Protein AF-0000000068850867 (afdb_homodimer)

Radius of gyration: 17.46 Å; Cα contacts (8 Å, |Δi|>4): 593; chains: 2; bounding box: 38×51×40 Å

Solvent-accessible surface area (backbone atoms only — not comparable to full-atom values): 13197 Å² total; per-residue (Å²): 98,36,44,60,45,53,59,72,51,55,55,42,50,59,63,52,96,64,7,25,36,37,30,27,36,29,26,33,58,28,32,76,34,71,89,80,63,27,53,38,78,43,58,90,93,45,62,61,35,75,44,55,34,26,30,36,38,61,58,84,88,57,69,76,74,90,62,42,42,28,82,30,45,28,19,32,35,80,81,72,63,64,51,69,43,97,86,67,47,47,74,19,58,52,37,70,42,42,38,45,25,42,81,93,52,34,43,69,55,43,58,72,62,60,43,33,33,22,28,29,86,68,128,99,37,43,60,46,52,60,73,54,55,54,43,51,60,62,51,96,64,6,25,37,37,30,27,37,29,26,32,58,28,33,76,34,72,90,80,62,27,53,37,79,42,58,90,94,45,61,62,36,73,45,54,35,28,31,38,38,62,59,84,87,58,69,77,74,90,62,42,41,28,81,32,45,27,18,30,36,79,80,72,61,65,50,69,42,97,87,66,45,47,74,20,58,50,36,71,44,43,38,45,25,42,81,92,52,34,44,68,54,43,58,73,61,60,41,33,31,22,29,30,85,69,125

Structure (mmCIF, N/CA/C/O backbone):
data_AF-0000000068850867-model_v1
#
loop_
_entity.id
_entity.type
_entity.pdbx_description
1 polymer 'Dynein heavy chain C-terminal domain-containing protein'
#
loop_
_atom_site.group_PDB
_atom_site.id
_atom_site.type_symbol
_atom_site.label_atom_id
_atom_site.label_alt_id
_atom_site.label_comp_i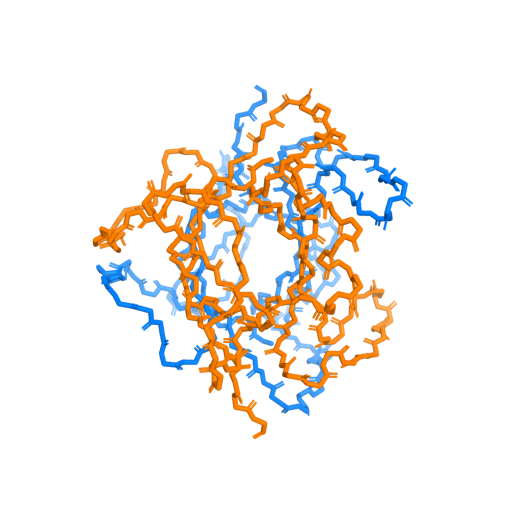d
_atom_site.label_asym_id
_atom_site.label_entity_id
_atom_site.label_seq_id
_atom_site.pdbx_PDB_ins_code
_atom_site.Cartn_x
_atom_site.Cartn_y
_atom_site.Cartn_z
_atom_site.occupancy
_atom_site.B_iso_or_equiv
_atom_site.auth_seq_id
_atom_site.auth_comp_id
_atom_site.auth_asym_id
_atom_site.auth_atom_id
_atom_site.pdbx_PDB_model_num
ATOM 1 N N . MET A 1 1 ? -11.234 4.941 2.24 1 23.64 1 MET A N 1
ATOM 2 C CA . MET A 1 1 ? -10.914 5.492 3.551 1 23.64 1 MET A CA 1
ATOM 3 C C . MET A 1 1 ? -9.883 4.621 4.27 1 23.64 1 MET A C 1
ATOM 5 O O . MET A 1 1 ? -10.008 3.396 4.289 1 23.64 1 MET A O 1
ATOM 9 N N . HIS A 1 2 ? -8.594 4.895 4.055 1 34.53 2 HIS A N 1
ATOM 10 C CA . HIS A 1 2 ? -7.566 4.16 4.785 1 34.53 2 HIS A CA 1
ATOM 11 C C . HIS A 1 2 ? -7.562 4.543 6.262 1 34.53 2 HIS A C 1
ATOM 13 O O . HIS A 1 2 ? -7.73 5.715 6.609 1 34.53 2 HIS A O 1
ATOM 19 N N . THR A 1 3 ? -8.258 3.77 7.148 1 32.47 3 THR A N 1
ATOM 20 C CA . THR A 1 3 ? -8.219 4.07 8.578 1 32.47 3 THR A CA 1
ATOM 21 C C . THR A 1 3 ? -6.809 3.881 9.133 1 32.47 3 THR A C 1
ATOM 23 O O . THR A 1 3 ? -6.109 2.941 8.75 1 32.47 3 THR A O 1
ATOM 26 N N . PHE A 1 4 ? -6.215 5.035 9.352 1 29.28 4 PHE A N 1
ATOM 27 C CA . PHE A 1 4 ? -4.969 5.031 10.109 1 29.28 4 PHE A CA 1
ATOM 28 C C . PHE A 1 4 ? -5.207 4.559 11.539 1 29.28 4 PHE A C 1
ATOM 30 O O . PHE A 1 4 ? -6.098 5.062 12.227 1 29.28 4 PHE A O 1
ATOM 37 N N . GLU A 1 5 ? -5.301 3.408 11.766 1 32.97 5 GLU A N 1
ATOM 38 C CA . GLU A 1 5 ? -5.387 3.055 13.18 1 32.97 5 GLU A CA 1
ATOM 39 C C . GLU A 1 5 ? -4.09 3.391 13.914 1 32.97 5 GLU A C 1
ATOM 41 O O . GLU A 1 5 ? -3.008 2.994 13.484 1 32.97 5 GLU A O 1
ATOM 46 N N . GLY A 1 6 ? -4.121 4.617 14.336 1 29.17 6 GLY A N 1
ATOM 47 C CA . GLY A 1 6 ? -3.104 5.281 15.133 1 29.17 6 GLY A CA 1
ATOM 48 C C . GLY A 1 6 ? -2.52 4.395 16.219 1 29.17 6 GLY A C 1
ATOM 49 O O . GLY A 1 6 ? -1.68 4.836 17 1 29.17 6 GLY A O 1
ATOM 50 N N . ASP A 1 7 ? -3.32 3.641 16.797 1 33.41 7 ASP A N 1
ATOM 51 C CA . ASP A 1 7 ? -2.754 3.148 18.047 1 33.41 7 ASP A CA 1
ATOM 52 C C . ASP A 1 7 ? -1.417 2.449 17.812 1 33.41 7 ASP A C 1
ATOM 54 O O . ASP A 1 7 ? -1.178 1.909 16.719 1 33.41 7 ASP A O 1
ATOM 58 N N . ALA A 1 8 ? -0.552 2.645 18.797 1 29.98 8 ALA A N 1
ATOM 59 C CA . ALA A 1 8 ? 0.673 1.895 19.062 1 29.98 8 ALA A CA 1
ATOM 60 C C . ALA A 1 8 ? 0.604 0.5 18.453 1 29.98 8 ALA A C 1
ATOM 62 O O . ALA A 1 8 ? -0.474 -0.089 18.344 1 29.98 8 ALA A O 1
ATOM 63 N N . CYS A 1 9 ? 1.454 0.22 17.656 1 39.41 9 CYS A N 1
ATOM 64 C CA . CYS A 1 9 ? 1.7 -1 16.891 1 39.41 9 CYS A CA 1
ATOM 65 C C . CYS A 1 9 ? 1.21 -2.225 17.656 1 39.41 9 CYS A C 1
ATOM 67 O O . CYS A 1 9 ? 1.826 -2.637 18.641 1 39.41 9 CYS A O 1
ATOM 69 N N . PRO A 1 10 ? -0.072 -2.273 17.969 1 39.44 10 PRO A N 1
ATOM 70 C CA . PRO A 1 10 ? -0.183 -3.609 18.562 1 39.44 10 PRO A CA 1
ATOM 71 C C . PRO A 1 10 ? 0.63 -4.66 17.797 1 39.44 10 PRO A C 1
ATOM 73 O O . PRO A 1 10 ? 0.923 -4.48 16.609 1 39.44 10 PRO A O 1
ATOM 76 N N . SER A 1 11 ? 1.399 -5.328 18.5 1 47.38 11 SER A N 1
ATOM 77 C CA . SER A 1 11 ? 2 -6.551 17.969 1 47.38 11 SER A CA 1
ATOM 78 C C . SER A 1 11 ? 1.154 -7.141 16.844 1 47.38 11 SER A C 1
ATOM 80 O O . SER A 1 11 ? 0.033 -7.594 17.078 1 47.38 11 SER A O 1
ATOM 82 N N . VAL A 1 12 ? 1.069 -6.332 15.727 1 55.25 12 VAL A N 1
ATOM 83 C CA . VAL A 1 12 ? 0.285 -6.926 14.648 1 55.25 12 VAL A CA 1
ATOM 84 C C . VAL A 1 12 ? 0.777 -8.344 14.367 1 55.25 12 VAL A C 1
ATOM 86 O O . VAL A 1 12 ? 1.75 -8.539 13.633 1 55.25 12 VAL A O 1
ATOM 89 N N . SER A 1 13 ? 0.574 -9.094 15.266 1 62.88 13 SER A N 1
ATOM 90 C CA . SER A 1 13 ? 0.968 -10.492 15.102 1 62.88 13 SER A CA 1
ATOM 91 C C . SER A 1 13 ? -0.048 -11.266 14.266 1 62.88 13 SER A C 1
ATOM 93 O O . SER A 1 13 ? 0.229 -12.375 13.812 1 62.88 13 SER A O 1
ATOM 95 N N . THR A 1 14 ? -1.205 -10.445 14.008 1 73.88 14 THR A N 1
ATOM 96 C CA . THR A 1 14 ? -2.223 -11.109 13.203 1 73.88 14 THR A CA 1
ATOM 97 C C . THR A 1 14 ? -2.771 -10.164 12.133 1 73.88 14 THR A C 1
ATOM 99 O O . THR A 1 14 ? -2.828 -8.945 12.344 1 73.88 14 THR A O 1
ATOM 102 N N . PRO A 1 15 ? -3.014 -10.688 10.945 1 78.06 15 PRO A N 1
ATOM 103 C CA . PRO A 1 15 ? -3.654 -9.836 9.93 1 78.06 15 PRO A CA 1
ATOM 104 C C . PRO A 1 15 ? -5.012 -9.305 10.383 1 78.06 15 PRO A C 1
ATOM 106 O O . PRO A 1 15 ? -5.629 -9.867 11.297 1 78.06 15 PRO A O 1
ATOM 109 N N . PRO A 1 16 ? -5.375 -8.133 9.875 1 81.25 16 PRO A N 1
ATOM 110 C CA . PRO A 1 16 ? -6.711 -7.633 10.195 1 81.25 16 PRO A CA 1
ATOM 111 C C . PRO A 1 16 ? -7.824 -8.523 9.641 1 81.25 16 PRO A C 1
ATOM 113 O O . PRO A 1 16 ? -7.594 -9.297 8.711 1 81.25 16 PRO A O 1
ATOM 116 N N . GLU A 1 17 ? -8.977 -8.406 10.297 1 79.25 17 GLU A N 1
ATOM 117 C CA . GLU A 1 17 ? -10.141 -9.133 9.789 1 79.25 17 GLU A CA 1
ATOM 118 C C . GLU A 1 17 ? -10.516 -8.656 8.391 1 79.25 17 GLU A C 1
ATOM 120 O O . GLU A 1 17 ? -10.906 -9.461 7.543 1 79.25 17 GLU A O 1
ATOM 125 N N . ASP A 1 18 ? -10.438 -7.375 8.188 1 83.62 18 ASP A N 1
ATOM 126 C CA . ASP A 1 18 ? -10.727 -6.746 6.902 1 83.62 18 ASP A CA 1
ATOM 127 C C . ASP A 1 18 ? -9.68 -5.695 6.555 1 83.62 18 ASP A C 1
ATOM 129 O O . ASP A 1 18 ? -9.203 -4.969 7.43 1 83.62 18 ASP A O 1
ATOM 133 N N . GLY A 1 19 ? -9.344 -5.766 5.27 1 89.94 19 GLY A N 1
ATOM 134 C CA . GLY A 1 19 ? -8.352 -4.797 4.836 1 89.94 19 GLY A CA 1
ATOM 135 C C . GLY A 1 19 ? -6.922 -5.238 5.102 1 89.94 19 GLY A C 1
ATOM 136 O O . GLY A 1 19 ? -6.641 -6.438 5.168 1 89.94 19 GLY A O 1
ATOM 137 N N . ALA A 1 20 ? -6.035 -4.242 5.172 1 91.5 20 ALA A N 1
ATOM 138 C CA . ALA A 1 20 ? -4.609 -4.5 5.379 1 91.5 20 ALA A CA 1
ATOM 139 C C . ALA A 1 20 ? -3.984 -3.436 6.273 1 91.5 20 ALA A C 1
ATOM 141 O O . ALA A 1 20 ? -4.484 -2.312 6.352 1 91.5 20 ALA A O 1
ATOM 142 N N . TYR A 1 21 ? -2.936 -3.818 6.949 1 89.06 21 TYR A N 1
ATOM 143 C CA . TYR A 1 21 ? -2.115 -2.883 7.711 1 89.06 21 TYR A CA 1
ATOM 144 C C . TYR A 1 21 ? -0.871 -2.486 6.926 1 89.06 21 TYR A C 1
ATOM 146 O O . TYR A 1 21 ? -0.251 -3.324 6.266 1 89.06 21 TYR A O 1
ATOM 154 N N . ILE A 1 22 ? -0.516 -1.241 7.055 1 91.44 22 ILE A N 1
ATOM 155 C CA . ILE A 1 22 ? 0.774 -0.762 6.566 1 91.44 22 ILE A CA 1
ATOM 156 C C . ILE A 1 22 ? 1.551 -0.12 7.715 1 91.44 22 ILE A C 1
ATOM 158 O O . ILE A 1 22 ? 1.015 0.717 8.445 1 91.44 22 ILE A O 1
ATOM 162 N N . TYR A 1 23 ? 2.762 -0.553 7.883 1 90.44 23 TYR A N 1
ATOM 163 C CA . TYR A 1 23 ? 3.598 -0.033 8.961 1 90.44 23 TYR A CA 1
ATOM 164 C C . TYR A 1 23 ? 4.969 0.376 8.43 1 90.44 23 TYR A C 1
ATOM 166 O O . TYR A 1 23 ? 5.664 -0.425 7.801 1 90.44 23 TYR A O 1
ATOM 174 N N . GLY A 1 24 ? 5.293 1.616 8.742 1 92 24 GLY A N 1
ATOM 175 C CA . GLY A 1 24 ? 6.637 2.02 8.367 1 92 24 GLY A CA 1
ATOM 176 C C . GLY A 1 24 ? 6.672 3.271 7.512 1 92 24 GLY A C 1
ATOM 177 O O . GLY A 1 24 ? 7.746 3.748 7.137 1 92 24 GLY A O 1
ATOM 178 N N . LEU A 1 25 ? 5.582 3.857 7.297 1 92.81 25 LEU A N 1
ATOM 179 C CA . LEU A 1 25 ? 5.527 5.027 6.43 1 92.81 25 LEU A CA 1
ATOM 180 C C . LEU A 1 25 ? 5.98 6.281 7.172 1 92.81 25 LEU A C 1
ATOM 182 O O . LEU A 1 25 ? 5.754 6.406 8.375 1 92.81 25 LEU A O 1
ATOM 186 N N . PHE A 1 26 ? 6.59 7.156 6.414 1 94.62 26 PHE A N 1
ATOM 187 C CA . PHE A 1 26 ? 6.875 8.516 6.863 1 94.62 26 PHE A CA 1
ATOM 188 C C . PHE A 1 26 ? 5.988 9.523 6.141 1 94.62 26 PHE A C 1
ATOM 190 O O . PHE A 1 26 ? 5.465 9.234 5.062 1 94.62 26 PHE A O 1
ATOM 197 N N . ILE A 1 27 ? 5.855 10.633 6.82 1 95.31 27 ILE A N 1
ATOM 198 C CA . ILE A 1 27 ? 5.164 11.727 6.148 1 95.31 27 ILE A CA 1
ATOM 199 C C . ILE A 1 27 ? 6.016 12.992 6.211 1 95.31 27 ILE A C 1
ATOM 201 O O . ILE A 1 27 ? 6.594 13.312 7.25 1 95.31 27 ILE A O 1
ATOM 205 N N . GLU A 1 28 ? 6.16 13.578 5.094 1 97.38 28 GLU A N 1
ATOM 206 C CA . GLU A 1 28 ? 6.898 14.836 4.953 1 97.38 28 GLU A CA 1
ATOM 207 C C . GLU A 1 28 ? 5.953 16.031 4.891 1 97.38 28 GLU A C 1
ATOM 209 O O . GLU A 1 28 ? 4.961 16 4.16 1 97.38 28 GLU A O 1
ATOM 214 N N . GLY A 1 29 ? 6.258 17.078 5.609 1 97.38 29 GLY A N 1
ATOM 215 C CA . GLY A 1 29 ? 5.527 18.328 5.516 1 97.38 29 GLY A CA 1
ATOM 216 C C . GLY A 1 29 ? 4.332 18.406 6.441 1 97.38 29 GLY A C 1
ATOM 217 O O . GLY A 1 29 ? 3.631 19.406 6.488 1 97.38 29 GLY A O 1
ATOM 218 N N . ALA A 1 30 ? 4.059 17.328 7.164 1 97.81 30 ALA A N 1
ATOM 219 C CA . ALA A 1 30 ? 2.941 17.234 8.102 1 97.81 30 ALA A CA 1
ATOM 220 C C . ALA A 1 30 ? 3.215 16.203 9.188 1 97.81 30 ALA A C 1
ATOM 222 O O . ALA A 1 30 ? 4.301 15.617 9.242 1 97.81 30 ALA A O 1
ATOM 223 N N . ARG A 1 31 ? 2.291 16.047 10.031 1 96.56 31 ARG A N 1
ATOM 224 C CA . ARG A 1 31 ? 2.344 15.008 11.047 1 96.56 31 ARG A CA 1
ATOM 225 C C . ARG A 1 31 ? 0.948 14.477 11.367 1 96.56 31 ARG A C 1
ATOM 227 O O . ARG A 1 31 ? -0.042 15.195 11.195 1 96.56 31 ARG A O 1
ATOM 234 N N . TRP A 1 32 ? 0.916 13.258 11.773 1 93.25 32 TRP A N 1
ATOM 235 C CA . TRP A 1 32 ? -0.318 12.695 12.312 1 93.25 32 TRP A CA 1
ATOM 236 C C . TRP A 1 32 ? -0.474 13.055 13.789 1 93.25 32 TRP A C 1
ATOM 238 O O . TRP A 1 32 ? 0.463 12.891 14.578 1 93.25 32 TRP A O 1
ATOM 248 N N . ASP A 1 33 ? -1.562 13.555 14.07 1 92.62 33 ASP A N 1
ATOM 249 C CA . ASP A 1 33 ? -1.882 13.82 15.469 1 92.62 33 ASP A CA 1
ATOM 250 C C . ASP A 1 33 ? -2.824 12.758 16.031 1 92.62 33 ASP A C 1
ATOM 252 O O . ASP A 1 33 ? -4.016 12.758 15.711 1 92.62 33 ASP A O 1
ATOM 256 N N . ALA A 1 34 ? -2.314 11.898 16.844 1 87.94 34 ALA A N 1
ATOM 257 C CA . ALA A 1 34 ? -3.055 10.742 17.344 1 87.94 34 ALA A CA 1
ATOM 258 C C . ALA A 1 34 ? -4.137 11.164 18.328 1 87.94 34 ALA A C 1
ATOM 260 O O . ALA A 1 34 ? -5.125 10.453 18.516 1 87.94 34 ALA A O 1
ATOM 261 N N . ASP A 1 35 ? -3.924 12.258 19.016 1 89.12 35 ASP A N 1
ATOM 262 C CA . ASP A 1 35 ? -4.895 12.727 19.984 1 89.12 35 ASP A CA 1
ATOM 263 C C . ASP A 1 35 ? -6.199 13.148 19.312 1 89.12 35 ASP A C 1
ATOM 265 O O . ASP A 1 35 ? -7.285 12.828 19.797 1 89.12 35 ASP A O 1
ATOM 269 N N . VAL A 1 36 ? -6.094 13.867 18.188 1 90.38 36 VAL A N 1
ATOM 270 C CA . VAL A 1 36 ? -7.293 14.367 17.516 1 90.38 36 VAL A CA 1
ATOM 271 C C . VAL A 1 36 ? -7.594 13.508 16.297 1 90.38 36 VAL A C 1
ATOM 273 O O . VAL A 1 36 ? -8.656 13.648 15.672 1 90.38 36 VAL A O 1
ATOM 276 N N . GLN A 1 37 ? -6.656 12.617 15.859 1 89.94 37 GLN A N 1
ATOM 277 C CA . GLN A 1 37 ? -6.789 11.688 14.742 1 89.94 37 GLN A CA 1
ATOM 278 C C . GLN A 1 37 ? -6.965 12.438 13.422 1 89.94 37 GLN A C 1
ATOM 280 O O . GLN A 1 37 ? -7.855 12.109 12.633 1 89.94 37 GLN A O 1
ATOM 285 N N . LEU A 1 38 ? -6.09 13.508 13.281 1 93.06 38 LEU A N 1
ATOM 286 C CA . LEU A 1 38 ? -6.094 14.328 12.07 1 93.06 38 LEU A CA 1
ATOM 287 C C . LEU A 1 38 ? -4.668 14.664 11.641 1 93.06 38 LEU A C 1
ATOM 289 O O . LEU A 1 38 ? -3.754 14.688 12.469 1 93.06 38 LEU A O 1
ATOM 293 N N . LEU A 1 39 ? -4.582 14.836 10.352 1 95.38 39 LEU A N 1
ATOM 294 C CA . LEU A 1 39 ? -3.365 15.438 9.812 1 95.38 39 LEU A CA 1
ATOM 295 C C . LEU A 1 39 ? -3.182 16.859 10.328 1 95.38 39 LEU A C 1
ATOM 297 O O . LEU A 1 39 ? -4.133 17.641 10.352 1 95.38 39 LEU A O 1
ATOM 301 N N . GLN A 1 40 ? -1.994 17.125 10.812 1 97.44 40 GLN A N 1
ATOM 302 C CA . GLN A 1 40 ? -1.691 18.438 11.383 1 97.44 40 GLN A CA 1
ATOM 303 C C . GLN A 1 40 ? -0.38 18.984 10.836 1 97.44 40 GLN A C 1
ATOM 305 O O . GLN A 1 40 ? 0.414 18.25 10.25 1 97.44 40 GLN A O 1
ATOM 310 N N . GLU A 1 41 ? -0.213 20.281 11.078 1 98.12 41 GLU A N 1
ATOM 311 C CA . GLU A 1 41 ? 1.035 20.922 10.672 1 98.12 41 GLU A CA 1
ATOM 312 C C . GLU A 1 41 ? 2.234 20.281 11.367 1 98.12 41 GLU A C 1
ATOM 314 O O . GLU A 1 41 ? 2.15 19.891 12.531 1 98.12 41 GLU A O 1
ATOM 319 N N . SER A 1 42 ? 3.312 20.234 10.562 1 97.44 42 SER A N 1
ATOM 320 C CA . SER A 1 42 ? 4.562 19.734 11.141 1 97.44 42 SER A CA 1
ATOM 321 C C . SER A 1 42 ? 5.055 20.656 12.25 1 97.44 42 SER A C 1
ATOM 323 O O . SER A 1 42 ? 4.777 21.859 12.242 1 97.44 42 SER A O 1
ATOM 325 N N . GLU A 1 43 ? 5.816 20.031 13.219 1 96.25 43 GLU A N 1
ATOM 326 C CA . GLU A 1 43 ? 6.5 20.828 14.234 1 96.25 43 GLU A CA 1
ATOM 327 C C . GLU A 1 43 ? 7.691 21.578 13.641 1 96.25 43 GLU A C 1
ATOM 329 O O . GLU A 1 43 ? 8.258 21.141 12.633 1 96.25 43 GLU A O 1
ATOM 334 N N . ALA A 1 44 ? 8.031 22.656 14.258 1 95.81 44 ALA A N 1
ATOM 335 C CA . ALA A 1 44 ? 9.172 23.453 13.789 1 95.81 44 ALA A CA 1
ATOM 336 C C . ALA A 1 44 ? 10.422 22.578 13.664 1 95.81 44 ALA A C 1
ATOM 338 O O . ALA A 1 44 ? 10.75 21.812 14.578 1 95.81 44 ALA A O 1
ATOM 339 N N . LYS A 1 45 ? 11.102 22.562 12.516 1 95.81 45 LYS A N 1
ATOM 340 C CA . LYS A 1 45 ? 12.391 21.938 12.234 1 95.81 45 LYS A CA 1
ATOM 341 C C . LYS A 1 45 ? 12.242 20.422 12.078 1 95.81 45 LYS A C 1
ATOM 343 O O . LYS A 1 45 ? 13.234 19.688 12.133 1 95.81 45 LYS A O 1
ATOM 348 N N . VAL A 1 46 ? 11.062 19.953 12.086 1 96.12 46 VAL A N 1
ATOM 349 C CA . VAL A 1 46 ? 10.836 18.531 11.844 1 96.12 46 VAL A CA 1
ATOM 350 C C . VAL A 1 46 ? 10.406 18.312 10.391 1 96.12 46 VAL A C 1
ATOM 352 O O . VAL A 1 46 ? 9.312 18.734 10 1 96.12 46 VAL A O 1
ATOM 355 N N . LEU A 1 47 ? 11.211 17.688 9.625 1 94.44 47 LEU A N 1
ATOM 356 C CA . LEU A 1 47 ? 10.961 17.531 8.195 1 94.44 47 LEU A CA 1
ATOM 357 C C . LEU A 1 47 ? 10.008 16.359 7.93 1 94.44 47 LEU A C 1
ATOM 359 O O . LEU A 1 47 ? 9.141 16.453 7.062 1 94.44 47 LEU A O 1
ATOM 363 N N . PHE A 1 48 ? 10.273 15.352 8.75 1 95.25 48 PHE A N 1
ATOM 364 C CA . PHE A 1 48 ? 9.469 14.156 8.555 1 95.25 48 PHE A CA 1
ATOM 365 C C . PHE A 1 48 ? 9.055 13.562 9.898 1 95.25 48 PHE A C 1
ATOM 367 O O . PHE A 1 48 ? 9.742 13.758 10.906 1 95.25 48 PHE A O 1
ATOM 374 N N . THR A 1 49 ? 7.941 12.93 9.914 1 94.69 49 THR A N 1
ATOM 375 C CA . THR A 1 49 ? 7.512 12.125 11.055 1 94.69 49 THR A CA 1
ATOM 376 C C . THR A 1 49 ? 7.051 10.742 10.594 1 94.69 49 THR A C 1
ATOM 378 O O . THR A 1 49 ? 6.695 10.555 9.43 1 94.69 49 THR A O 1
ATOM 381 N N . GLN A 1 50 ? 7.125 9.797 11.516 1 91.56 50 GLN A N 1
ATOM 382 C CA . GLN A 1 50 ? 6.613 8.461 11.227 1 91.56 50 GLN A CA 1
ATOM 383 C C . GLN A 1 50 ? 5.094 8.414 11.359 1 91.56 50 GLN A C 1
ATOM 385 O O . GLN A 1 50 ? 4.535 8.961 12.312 1 91.56 50 GLN A O 1
ATOM 390 N N . LEU A 1 51 ? 4.453 7.836 10.359 1 90.62 51 LEU A N 1
ATOM 391 C CA . LEU A 1 51 ? 3.029 7.555 10.492 1 90.62 51 LEU A CA 1
ATOM 392 C C . LEU A 1 51 ? 2.793 6.324 11.359 1 90.62 51 LEU A C 1
ATOM 394 O O . LEU A 1 51 ? 3.617 5.406 11.383 1 90.62 51 LEU A O 1
ATOM 398 N N . PRO A 1 52 ? 1.702 6.383 12.125 1 87.25 52 PRO A N 1
ATOM 399 C CA . PRO A 1 52 ? 1.339 5.133 12.797 1 87.25 52 PRO A CA 1
ATOM 400 C C . PRO A 1 52 ? 0.937 4.035 11.812 1 87.25 52 PRO A C 1
ATOM 402 O O . PRO A 1 52 ? 0.968 4.246 10.594 1 87.25 52 PRO A O 1
ATOM 405 N N . VAL A 1 53 ? 0.66 2.881 12.359 1 87.62 53 VAL A N 1
ATOM 406 C CA . VAL A 1 53 ? 0.125 1.817 11.516 1 87.62 53 VAL A CA 1
ATOM 407 C C . VAL A 1 53 ? -1.148 2.297 10.828 1 87.62 53 VAL A C 1
ATOM 409 O O . VAL A 1 53 ? -2.041 2.854 11.469 1 87.62 53 VAL A O 1
ATOM 412 N N . VAL A 1 54 ? -1.158 2.125 9.57 1 88 54 VAL A N 1
ATOM 413 C CA . VAL A 1 54 ? -2.324 2.5 8.781 1 88 54 VAL A CA 1
ATOM 414 C C . VAL A 1 54 ? -3.17 1.264 8.484 1 88 54 VAL A C 1
ATOM 416 O O . VAL A 1 54 ? -2.646 0.234 8.055 1 88 54 VAL A O 1
ATOM 419 N N . HIS A 1 55 ? -4.43 1.411 8.82 1 87.62 55 HIS A N 1
ATOM 420 C CA . HIS A 1 55 ? -5.383 0.372 8.453 1 87.62 55 HIS A CA 1
ATOM 421 C C . HIS A 1 55 ? -6.125 0.733 7.168 1 87.62 55 HIS A C 1
ATOM 423 O O . HIS A 1 55 ? -6.918 1.677 7.152 1 87.62 55 HIS A O 1
ATOM 429 N N . MET A 1 56 ? -5.801 -0.011 6.121 1 87.56 56 MET A N 1
ATOM 430 C CA . MET A 1 56 ? -6.512 0.192 4.859 1 87.56 56 MET A CA 1
ATOM 431 C C . MET A 1 56 ? -7.781 -0.649 4.812 1 87.56 56 MET A C 1
ATOM 433 O O . MET A 1 56 ? -7.719 -1.871 4.664 1 87.56 56 MET A O 1
ATOM 437 N N . LEU A 1 57 ? -8.883 0.041 4.957 1 83.69 57 LEU A N 1
ATOM 438 C CA . LEU A 1 57 ? -10.172 -0.639 4.934 1 83.69 57 LEU A CA 1
ATOM 439 C C . LEU A 1 57 ? -10.898 -0.389 3.615 1 83.69 57 LEU A C 1
ATOM 441 O O . LEU A 1 57 ? -11.172 0.76 3.262 1 83.69 57 LEU A O 1
ATOM 445 N N . PRO A 1 58 ? -11.055 -1.567 2.971 1 80.88 58 PRO A N 1
ATOM 446 C CA . PRO A 1 58 ? -11.805 -1.381 1.729 1 80.88 58 PRO A CA 1
ATOM 447 C C . PRO A 1 58 ? -13.289 -1.089 1.975 1 80.88 58 PRO A C 1
ATOM 449 O O . PRO A 1 58 ? -13.883 -1.64 2.904 1 80.88 58 PRO A O 1
ATOM 452 N N . GLU A 1 59 ? -13.789 0.1 1.813 1 69.81 59 GLU A N 1
ATOM 453 C CA . GLU A 1 59 ? -15.219 0.344 1.929 1 69.81 59 GLU A CA 1
ATOM 454 C C . GLU A 1 59 ? -15.922 0.147 0.589 1 69.81 59 GLU A C 1
ATOM 456 O O . GLU A 1 59 ? -15.523 0.725 -0.421 1 69.81 59 GLU A O 1
ATOM 461 N N . GLN A 1 60 ? -16.766 -0.885 0.619 1 56.41 60 GLN A N 1
ATOM 462 C CA . GLN A 1 60 ? -17.578 -1.136 -0.56 1 56.41 60 GLN A CA 1
ATOM 463 C C . GLN A 1 60 ? -18.516 0.044 -0.844 1 56.41 60 GLN A C 1
ATOM 465 O O . GLN A 1 60 ? -19.094 0.614 0.077 1 56.41 60 GLN A O 1
ATOM 470 N N . HIS A 1 61 ? -18.484 0.666 -2.047 1 57.62 61 HIS A N 1
ATOM 471 C CA . HIS A 1 61 ? -19.438 1.656 -2.547 1 57.62 61 HIS A CA 1
ATOM 472 C C . HIS A 1 61 ? -19.234 3.004 -1.86 1 57.62 61 HIS A C 1
ATOM 474 O O . HIS A 1 61 ? -20.188 3.768 -1.697 1 57.62 61 HIS A O 1
ATOM 480 N N . ARG A 1 62 ? -18.141 3.043 -1.177 1 58.84 62 ARG A N 1
ATOM 481 C CA . ARG A 1 62 ? -17.953 4.355 -0.563 1 58.84 62 ARG A CA 1
ATOM 482 C C . ARG A 1 62 ? -17.547 5.395 -1.599 1 58.84 62 ARG A C 1
ATOM 484 O O . ARG A 1 62 ? -16.641 5.141 -2.412 1 58.84 62 ARG A O 1
ATOM 491 N N . LYS A 1 63 ? -18.453 6.344 -1.657 1 63.91 63 LYS A N 1
ATOM 492 C CA . LYS A 1 63 ? -18.031 7.516 -2.422 1 63.91 63 LYS A CA 1
ATOM 493 C C . LYS A 1 63 ? -16.828 8.188 -1.781 1 63.91 63 LYS A C 1
ATOM 495 O O . LYS A 1 63 ? -16.766 8.336 -0.559 1 63.91 63 LYS A O 1
ATOM 500 N N . PRO A 1 64 ? -15.844 8.305 -2.629 1 66.81 64 PRO A N 1
ATOM 501 C CA . PRO A 1 64 ? -14.719 9.055 -2.049 1 66.81 64 PRO A CA 1
ATOM 502 C C . PRO A 1 64 ? -15.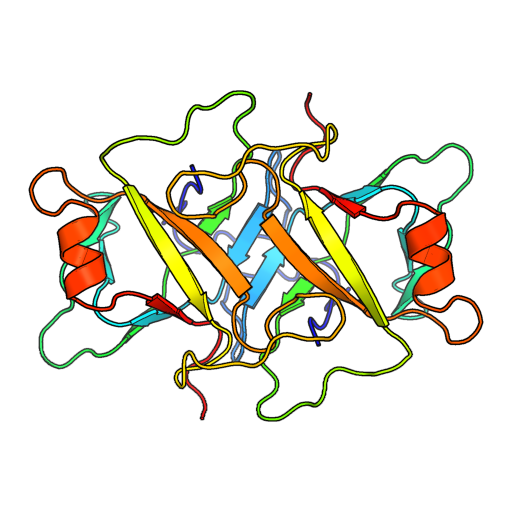172 10.32 -1.318 1 66.81 64 PRO A C 1
ATOM 504 O O . PRO A 1 64 ? -16.062 11.023 -1.793 1 66.81 64 PRO A O 1
ATOM 507 N N . PRO A 1 65 ? -14.727 10.383 -0.07 1 72.19 65 PRO A N 1
ATOM 508 C CA . PRO A 1 65 ? -15.109 11.609 0.629 1 72.19 65 PRO A CA 1
ATOM 509 C C . PRO A 1 65 ? -14.695 12.875 -0.127 1 72.19 65 PRO A C 1
ATOM 511 O O . PRO A 1 65 ? -13.602 12.922 -0.707 1 72.19 65 PRO A O 1
ATOM 514 N N . SER A 1 66 ? -15.609 13.766 -0.24 1 76.94 66 SER A N 1
ATOM 515 C CA . SER A 1 66 ? -15.32 15.023 -0.914 1 76.94 66 SER A CA 1
ATOM 516 C C . SER A 1 66 ? -14.562 15.977 0.003 1 76.94 66 SER A C 1
ATOM 518 O O . SER A 1 66 ? -13.906 16.922 -0.468 1 76.94 66 SER A O 1
ATOM 520 N N . GLU A 1 67 ? -14.703 15.727 1.269 1 86.81 67 GLU A N 1
ATOM 521 C CA . GLU A 1 67 ? -14.031 16.578 2.232 1 86.81 67 GLU A CA 1
ATOM 522 C C . GLU A 1 67 ? -13.555 15.789 3.443 1 86.81 67 GLU A C 1
ATOM 524 O O . GLU A 1 67 ? -13.922 14.625 3.613 1 86.81 67 GLU A O 1
ATOM 529 N N . GLY A 1 68 ? -12.633 16.375 4.145 1 91.69 68 GLY A N 1
ATOM 530 C CA . GLY A 1 68 ? -12.195 15.797 5.406 1 91.69 68 GLY A CA 1
ATOM 531 C C . GLY A 1 68 ? -11.062 14.797 5.25 1 91.69 68 GLY A C 1
ATOM 532 O O . GLY A 1 68 ? -10.703 14.109 6.207 1 91.69 68 GLY A O 1
ATOM 533 N N . VAL A 1 69 ? -10.633 14.742 3.977 1 90.94 69 VAL A N 1
ATOM 534 C CA . VAL A 1 69 ? -9.516 13.82 3.754 1 90.94 69 VAL A CA 1
ATOM 535 C C . VAL A 1 69 ? -8.5 14.461 2.811 1 90.94 69 VAL A C 1
ATOM 537 O O . VAL A 1 69 ? -8.852 15.344 2.02 1 90.94 69 VAL A O 1
ATOM 540 N N . TYR A 1 70 ? -7.363 14.086 2.977 1 93.31 70 TYR A N 1
ATOM 541 C CA . TYR A 1 70 ? -6.281 14.398 2.047 1 93.31 70 TYR A CA 1
ATOM 542 C C . TYR A 1 70 ? -5.805 13.148 1.321 1 93.31 70 TYR A C 1
ATOM 544 O O . TYR A 1 70 ? -5.32 12.203 1.951 1 93.31 70 TYR A O 1
ATOM 552 N N . ALA A 1 71 ? -6 13.219 -0.034 1 92.56 71 ALA A N 1
ATOM 553 C CA . ALA A 1 71 ? -5.438 12.148 -0.848 1 92.56 71 ALA A CA 1
ATOM 554 C C . ALA A 1 71 ? -3.922 12.273 -0.961 1 92.56 71 ALA A C 1
ATOM 556 O O . ALA A 1 71 ? -3.418 12.992 -1.833 1 92.56 71 ALA A O 1
ATOM 557 N N . CYS A 1 72 ? -3.221 11.562 -0.056 1 93.62 72 CYS A N 1
ATOM 558 C CA . CYS A 1 72 ? -1.779 11.727 0.103 1 93.62 72 CYS A CA 1
ATOM 559 C C . CYS A 1 72 ? -1.019 10.789 -0.826 1 93.62 72 CYS A C 1
ATOM 561 O O . CYS A 1 72 ? -1.146 9.57 -0.721 1 93.62 72 CYS A O 1
ATOM 563 N N . PRO A 1 73 ? -0.221 11.359 -1.674 1 95.44 73 PRO A N 1
ATOM 564 C CA . PRO A 1 73 ? 0.634 10.469 -2.463 1 95.44 73 PRO A CA 1
ATOM 565 C C . PRO A 1 73 ? 1.753 9.844 -1.636 1 95.44 73 PRO A C 1
ATOM 567 O O . PRO A 1 73 ? 2.357 10.516 -0.796 1 95.44 73 PRO A O 1
ATOM 570 N N . ILE A 1 74 ? 1.996 8.609 -1.835 1 95.06 74 ILE A N 1
ATOM 571 C CA . ILE A 1 74 ? 3.082 7.891 -1.174 1 95.06 74 ILE A CA 1
ATOM 572 C C . ILE A 1 74 ? 4.16 7.535 -2.193 1 95.06 74 ILE A C 1
ATOM 574 O O . ILE A 1 74 ? 3.865 6.973 -3.248 1 95.06 74 ILE A O 1
ATOM 578 N N . TYR A 1 75 ? 5.398 7.867 -1.86 1 94.38 75 TYR A N 1
ATOM 579 C CA . TYR A 1 75 ? 6.527 7.594 -2.742 1 94.38 75 TYR A CA 1
ATOM 580 C C . TYR A 1 75 ? 7.527 6.66 -2.072 1 94.38 75 TYR A C 1
ATOM 582 O O . TYR A 1 75 ? 7.566 6.559 -0.843 1 94.38 75 TYR A O 1
ATOM 590 N N . LYS A 1 76 ? 8.336 6.066 -2.918 1 91.44 76 LYS A N 1
ATOM 591 C CA . LYS A 1 76 ? 9.391 5.199 -2.387 1 91.44 76 LYS A CA 1
ATOM 592 C C . LYS A 1 76 ? 10.461 6.016 -1.678 1 91.44 76 LYS A C 1
ATOM 594 O O . LYS A 1 76 ? 10.93 5.633 -0.604 1 91.44 76 LYS A O 1
ATOM 599 N N . THR A 1 77 ? 10.797 7.117 -2.326 1 90.75 77 THR A N 1
ATOM 600 C CA . THR A 1 77 ? 11.906 7.898 -1.789 1 90.75 77 THR A CA 1
ATOM 601 C C . THR A 1 77 ? 11.562 9.391 -1.787 1 90.75 77 THR A C 1
ATOM 603 O O . THR A 1 77 ? 10.562 9.805 -2.365 1 90.75 77 THR A O 1
ATOM 606 N N . LEU A 1 78 ? 12.516 10.203 -1.229 1 90 78 LEU A N 1
ATOM 607 C CA . LEU A 1 78 ? 12.344 11.641 -1.046 1 90 78 LEU A CA 1
ATOM 608 C C . LEU A 1 78 ? 12.352 12.359 -2.389 1 90 78 LEU A C 1
ATOM 610 O O . LEU A 1 78 ? 11.812 13.469 -2.504 1 90 78 LEU A O 1
ATOM 614 N N . ALA A 1 79 ? 12.969 11.867 -3.395 1 85 79 ALA A N 1
ATOM 615 C CA . ALA A 1 79 ? 13.055 12.5 -4.707 1 85 79 ALA A CA 1
ATOM 616 C C . ALA A 1 79 ? 11.672 12.711 -5.305 1 85 79 ALA A C 1
ATOM 618 O O . ALA A 1 79 ? 11.414 13.727 -5.965 1 85 79 ALA A O 1
ATOM 619 N N . ARG A 1 80 ? 10.68 11.977 -4.945 1 86.62 80 ARG A N 1
ATOM 620 C CA . ARG A 1 80 ? 9.281 12.023 -5.355 1 86.62 80 ARG A CA 1
ATOM 621 C C . ARG A 1 80 ? 9.156 12.094 -6.875 1 86.62 80 ARG A C 1
ATOM 623 O O . ARG A 1 80 ? 8.172 12.617 -7.395 1 86.62 80 ARG A O 1
ATOM 630 N N . PHE A 1 81 ? 10.211 11.828 -7.672 1 84.25 81 PHE A N 1
ATOM 631 C CA . PHE A 1 81 ? 10.172 11.711 -9.125 1 84.25 81 PHE A CA 1
ATOM 632 C C . PHE A 1 81 ? 10.414 10.273 -9.562 1 84.25 81 PHE A C 1
ATOM 634 O O . PHE A 1 81 ? 11.102 9.516 -8.867 1 84.25 81 PHE A O 1
ATOM 641 N N . GLY A 1 82 ? 9.773 9.969 -10.594 1 85.31 82 GLY A N 1
ATOM 642 C CA . GLY A 1 82 ? 9.953 8.641 -11.164 1 85.31 82 GLY A CA 1
ATOM 643 C C . GLY A 1 82 ? 9.617 8.578 -12.641 1 85.31 82 GLY A C 1
ATOM 644 O O . GLY A 1 82 ? 9.391 9.617 -13.273 1 85.31 82 GLY A O 1
ATOM 645 N N . THR A 1 83 ? 9.914 7.473 -13.203 1 85.19 83 THR A N 1
ATOM 646 C CA . THR A 1 83 ? 9.562 7.195 -14.586 1 85.19 83 THR A CA 1
ATOM 647 C C . THR A 1 83 ? 8.453 6.148 -14.664 1 85.19 83 THR A C 1
ATOM 649 O O . THR A 1 83 ? 8.258 5.375 -13.719 1 85.19 83 THR A O 1
ATOM 652 N N . LEU A 1 84 ? 7.699 6.344 -15.742 1 85.12 84 LEU A N 1
ATOM 653 C CA . LEU A 1 84 ? 6.668 5.336 -15.969 1 85.12 84 LEU A CA 1
ATOM 654 C C . LEU A 1 84 ? 7.242 4.129 -16.703 1 85.12 84 LEU A C 1
ATOM 656 O O . LEU A 1 84 ? 8.023 4.277 -17.641 1 85.12 84 LEU A O 1
ATOM 660 N N . SER A 1 85 ? 7.016 3 -16.141 1 76.5 85 SER A N 1
ATOM 661 C CA . SER A 1 85 ? 7.398 1.772 -16.828 1 76.5 85 SER A CA 1
ATOM 662 C C . SER A 1 85 ? 6.559 1.556 -18.078 1 76.5 85 SER A C 1
ATOM 664 O O . SER A 1 85 ? 5.566 2.256 -18.297 1 76.5 85 SER A O 1
ATOM 666 N N . THR A 1 86 ? 7.012 0.616 -18.812 1 70.69 86 THR A N 1
ATOM 667 C CA . THR A 1 86 ? 6.254 0.267 -20 1 70.69 86 THR A CA 1
ATOM 668 C C . THR A 1 86 ? 4.867 -0.251 -19.641 1 70.69 86 THR A C 1
ATOM 670 O O . THR A 1 86 ? 3.93 -0.156 -20.438 1 70.69 86 THR A O 1
ATOM 673 N N . THR A 1 87 ? 4.793 -0.743 -18.359 1 71.81 87 THR A N 1
ATOM 674 C CA . THR A 1 87 ? 3.518 -1.257 -17.891 1 71.81 87 THR A CA 1
ATOM 675 C C . THR A 1 87 ? 2.668 -0.133 -17.297 1 71.81 87 THR A C 1
ATOM 677 O O . THR A 1 87 ? 1.529 -0.359 -16.891 1 71.81 87 THR A O 1
ATOM 680 N N . GLY A 1 88 ? 3.234 1.102 -17.266 1 78.88 88 GLY A N 1
ATOM 681 C CA . GLY A 1 88 ? 2.463 2.246 -16.812 1 78.88 88 GLY A CA 1
ATOM 682 C C . GLY A 1 88 ? 2.574 2.48 -15.32 1 78.88 88 GLY A C 1
ATOM 683 O O . GLY A 1 88 ? 1.854 3.309 -14.758 1 78.88 88 GLY A O 1
ATOM 684 N N . HIS A 1 89 ? 3.412 1.711 -14.734 1 81.31 89 HIS A N 1
ATOM 685 C CA . HIS A 1 89 ? 3.613 1.905 -13.297 1 81.31 89 HIS A CA 1
ATOM 686 C C . HIS A 1 89 ? 4.82 2.795 -13.031 1 81.31 89 HIS A C 1
ATOM 688 O O . HIS A 1 89 ? 5.832 2.709 -13.734 1 81.31 89 HIS A O 1
ATOM 694 N N . SER A 1 90 ? 4.648 3.625 -12.109 1 86 90 SER A N 1
ATOM 695 C CA . SER A 1 90 ? 5.738 4.527 -11.766 1 86 90 SER A CA 1
ATOM 696 C C . SER A 1 90 ? 6.82 3.811 -10.961 1 86 90 SER A C 1
ATOM 698 O O . SER A 1 90 ? 6.512 3 -10.086 1 86 90 SER A O 1
ATOM 700 N N . THR A 1 91 ? 8.055 4.277 -11.133 1 85.25 91 THR A N 1
ATOM 701 C CA . THR A 1 91 ? 9.18 3.676 -10.43 1 85.25 91 THR A CA 1
ATOM 702 C C . THR A 1 91 ? 9.273 4.207 -9.008 1 85.25 91 THR A C 1
ATOM 704 O O . THR A 1 91 ? 9.977 3.637 -8.172 1 85.25 91 THR A O 1
ATOM 707 N N . ASN A 1 92 ? 8.594 5.336 -8.758 1 89.81 92 ASN A N 1
ATOM 708 C CA . ASN A 1 92 ? 8.75 5.941 -7.441 1 89.81 92 ASN A CA 1
ATOM 709 C C . ASN A 1 92 ? 7.406 6.129 -6.75 1 89.81 92 ASN A C 1
ATOM 711 O O . ASN A 1 92 ? 7.34 6.184 -5.52 1 89.81 92 ASN A O 1
ATOM 715 N N . PHE A 1 93 ? 6.355 6.23 -7.5 1 92.38 93 PHE A N 1
ATOM 716 C CA . PHE A 1 93 ? 5.027 6.355 -6.914 1 92.38 93 PHE A CA 1
ATOM 717 C C . PHE A 1 93 ? 4.508 4.996 -6.465 1 92.38 93 PHE A C 1
ATOM 719 O O . PHE A 1 93 ? 4.586 4.016 -7.207 1 92.38 93 PHE A O 1
ATOM 726 N N . VAL A 1 94 ? 3.941 5.051 -5.289 1 93 94 VAL A N 1
ATOM 727 C CA . VAL A 1 94 ? 3.521 3.775 -4.723 1 93 94 VAL A CA 1
ATOM 728 C C . VAL A 1 94 ? 1.997 3.691 -4.707 1 93 94 VAL A C 1
ATOM 730 O O . VAL A 1 94 ? 1.417 2.723 -5.199 1 93 94 VAL A O 1
ATOM 733 N N . MET A 1 95 ? 1.352 4.695 -4.078 1 93.75 95 MET A N 1
ATOM 734 C CA . MET A 1 95 ? -0.102 4.699 -3.934 1 93.75 95 MET A CA 1
ATOM 735 C C . MET A 1 95 ? -0.591 6.043 -3.396 1 93.75 95 MET A C 1
ATOM 737 O O . MET A 1 95 ? 0.213 6.922 -3.082 1 93.75 95 MET A O 1
ATOM 741 N N . VAL A 1 96 ? -1.957 6.125 -3.354 1 93 96 VAL A N 1
ATOM 742 C CA . VAL A 1 96 ? -2.58 7.242 -2.65 1 93 96 VAL A CA 1
ATOM 743 C C . VAL A 1 96 ? -3.248 6.738 -1.372 1 93 96 VAL A C 1
ATOM 745 O O . VAL A 1 96 ? -3.916 5.703 -1.379 1 93 96 VAL A O 1
ATOM 748 N N . LEU A 1 97 ? -2.988 7.461 -0.323 1 92 97 LEU A N 1
ATOM 749 C CA . LEU A 1 97 ? -3.607 7.145 0.96 1 92 97 LEU A CA 1
ATOM 750 C C . LEU A 1 97 ? -4.504 8.289 1.426 1 92 97 LEU A C 1
ATOM 752 O O . LEU A 1 97 ? -4.074 9.438 1.473 1 92 97 LEU A O 1
ATOM 756 N N . ASP A 1 98 ? -5.723 7.914 1.764 1 89 98 ASP A N 1
ATOM 757 C CA . ASP A 1 98 ? -6.605 8.93 2.338 1 89 98 ASP A CA 1
ATOM 758 C C . ASP A 1 98 ? -6.289 9.156 3.814 1 89 98 ASP A C 1
ATOM 760 O O . ASP A 1 98 ? -6.441 8.25 4.633 1 89 98 ASP A O 1
ATOM 764 N N . ILE A 1 99 ? -5.945 10.344 4.078 1 90.06 99 ILE A N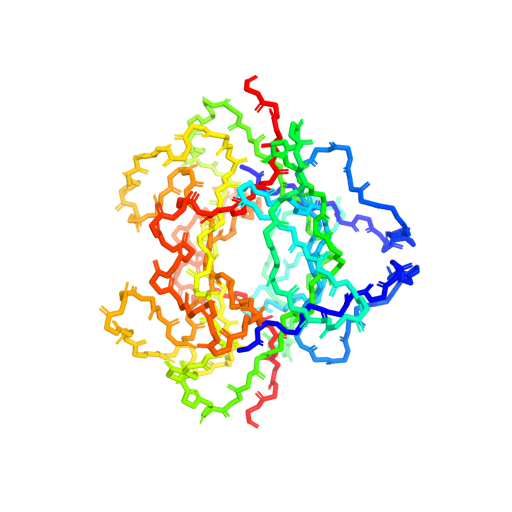 1
ATOM 765 C CA . ILE A 1 99 ? -5.625 10.688 5.461 1 90.06 99 ILE A CA 1
ATOM 766 C C . ILE A 1 99 ? -6.629 11.719 5.977 1 90.06 99 ILE A C 1
ATOM 768 O O . ILE A 1 99 ? -6.824 12.766 5.359 1 90.06 99 ILE A O 1
ATOM 772 N N . PRO A 1 100 ? -7.211 11.398 7.141 1 91.56 100 PRO A N 1
ATOM 773 C CA . PRO A 1 100 ? -8.164 12.375 7.691 1 91.56 100 PRO A CA 1
ATOM 774 C C . PRO A 1 100 ? -7.52 13.734 7.969 1 91.56 100 PRO A C 1
ATOM 776 O O . PRO A 1 100 ? -6.418 13.797 8.523 1 91.56 100 PRO A O 1
ATOM 779 N N . CYS A 1 101 ? -8.219 14.773 7.559 1 94.56 101 CYS A N 1
ATOM 780 C CA . CYS A 1 101 ? -7.777 16.141 7.836 1 94.56 101 CYS A CA 1
ATOM 781 C C . CYS A 1 101 ? -8.953 17.031 8.203 1 94.56 101 CYS A C 1
ATOM 783 O O . CYS A 1 101 ? -10.109 16.656 8 1 94.56 101 CYS A O 1
ATOM 785 N N . SER A 1 102 ? -8.641 18.141 8.797 1 95.94 102 SER A N 1
ATOM 786 C CA . SER A 1 102 ? -9.688 19.031 9.289 1 95.94 102 SER A CA 1
ATOM 787 C C . SER A 1 102 ? -10.328 19.812 8.141 1 95.94 102 SER A C 1
ATOM 789 O O . SER A 1 102 ? -9.711 20.016 7.098 1 95.94 102 SER A O 1
ATOM 791 N N . LEU A 1 103 ? -11.562 20.297 8.398 1 95.31 103 LEU A N 1
ATOM 792 C CA . LEU A 1 103 ? -12.25 21.125 7.414 1 95.31 103 LEU A CA 1
ATOM 793 C C . LEU A 1 103 ? -11.602 22.5 7.301 1 95.31 103 LEU A C 1
ATOM 795 O O . LEU A 1 103 ? -11.734 23.172 6.277 1 95.31 103 LEU A O 1
ATOM 799 N N . ASP A 1 104 ? -10.867 22.969 8.281 1 96.75 104 ASP A N 1
ATOM 800 C CA . ASP A 1 104 ? -10.148 24.234 8.266 1 96.75 104 ASP A CA 1
ATOM 801 C C . ASP A 1 104 ? -8.82 24.109 7.52 1 96.75 104 ASP A C 1
ATOM 803 O O . ASP A 1 104 ? -8.219 25.109 7.145 1 96.75 104 ASP A O 1
ATOM 807 N N . GLN A 1 105 ? -8.328 22.906 7.371 1 97.56 105 GLN A N 1
ATOM 808 C CA . GLN A 1 105 ? -7.152 22.562 6.578 1 97.56 105 GLN A CA 1
ATOM 809 C C . GLN A 1 105 ? -7.469 21.453 5.578 1 97.56 105 GLN A C 1
ATOM 811 O O . GLN A 1 105 ? -6.977 20.344 5.715 1 97.56 105 GLN A O 1
ATOM 816 N N . PRO A 1 106 ? -8.266 21.922 4.625 1 96.94 106 PRO A N 1
ATOM 817 C CA . PRO A 1 106 ? -8.727 20.922 3.666 1 96.94 106 PRO A CA 1
ATOM 818 C C . PRO A 1 106 ? -7.637 20.484 2.695 1 96.94 106 PRO A C 1
ATOM 820 O O . PRO A 1 106 ? -6.496 20.938 2.795 1 96.94 106 PRO A O 1
ATOM 823 N N . GLN A 1 107 ? -7.992 19.594 1.797 1 95.06 107 GLN A N 1
ATOM 824 C CA . GLN A 1 107 ? -7.062 18.938 0.876 1 95.06 107 GLN A CA 1
ATOM 825 C C . GLN A 1 107 ? -6.188 19.969 0.166 1 95.06 107 GLN A C 1
ATOM 827 O O . GLN A 1 107 ? -4.965 19.812 0.102 1 95.06 107 GLN A O 1
ATOM 832 N N . PRO A 1 108 ? -6.727 21.094 -0.334 1 96.38 108 PRO A N 1
ATOM 833 C CA . PRO A 1 108 ? -5.855 22.047 -1.025 1 96.38 108 PRO A CA 1
ATOM 834 C C . PRO A 1 108 ? -4.746 22.578 -0.128 1 96.38 108 PRO A C 1
ATOM 836 O O . PRO A 1 108 ? -3.646 22.875 -0.607 1 96.38 108 PRO A O 1
ATOM 839 N N . HIS A 1 109 ? -5.004 22.734 1.101 1 97.88 109 HIS A N 1
ATOM 840 C CA . HIS A 1 109 ? -3.99 23.188 2.047 1 97.88 109 HIS A CA 1
ATOM 841 C C . HIS A 1 109 ? -2.768 22.266 2.016 1 97.88 109 HIS A C 1
ATOM 843 O O . HIS A 1 109 ? -1.636 22.75 1.903 1 97.88 109 HIS A O 1
ATOM 849 N N . TRP A 1 110 ? -2.953 21.016 2.031 1 97.69 110 TRP A N 1
ATOM 850 C CA . TRP A 1 110 ? -1.873 20.031 2.123 1 97.69 110 TRP A CA 1
ATOM 851 C C . TRP A 1 110 ? -1.194 19.844 0.771 1 97.69 110 TRP A C 1
ATOM 853 O O . TRP A 1 110 ? 0.011 19.594 0.704 1 97.69 110 TRP A O 1
ATOM 863 N N . VAL A 1 111 ? -1.985 19.984 -0.282 1 97 111 VAL A N 1
ATOM 864 C CA . VAL A 1 111 ? -1.399 19.953 -1.619 1 97 111 VAL A CA 1
ATOM 865 C C . VAL A 1 111 ? -0.413 21.109 -1.768 1 97 111 VAL A C 1
ATOM 867 O O . VAL A 1 111 ? 0.704 20.922 -2.256 1 97 111 VAL A O 1
ATOM 870 N N . LYS A 1 112 ? -0.849 22.219 -1.342 1 97.62 112 LYS A N 1
ATOM 871 C CA . LYS A 1 112 ? -0.003 23.406 -1.444 1 97.62 112 LYS A CA 1
ATOM 872 C C . LYS A 1 112 ? 1.252 23.266 -0.589 1 97.62 112 LYS A C 1
ATOM 874 O O . LYS A 1 112 ? 2.322 23.75 -0.959 1 97.62 112 LYS A O 1
ATOM 879 N N . ARG A 1 113 ? 1.163 22.594 0.514 1 96.88 113 ARG A N 1
ATOM 880 C CA . ARG A 1 113 ? 2.289 22.359 1.412 1 96.88 113 ARG A CA 1
ATOM 881 C C . ARG A 1 113 ? 3.209 21.266 0.865 1 96.88 113 ARG A C 1
ATOM 883 O O . ARG A 1 113 ? 4.324 21.094 1.358 1 96.88 113 ARG A O 1
ATOM 890 N N . GLY A 1 114 ? 2.748 20.594 -0.179 1 97.06 114 GLY A N 1
ATOM 891 C CA . GLY A 1 114 ? 3.547 19.531 -0.76 1 97.06 114 GLY A CA 1
ATOM 892 C C . GLY A 1 114 ? 3.658 18.312 0.137 1 97.06 114 GLY A C 1
ATOM 893 O O . GLY A 1 114 ? 4.695 17.641 0.161 1 97.06 114 GLY A O 1
ATOM 894 N N . VAL A 1 115 ? 2.65 18 0.931 1 97.94 115 VAL A N 1
ATOM 895 C CA . VAL A 1 115 ? 2.672 16.875 1.863 1 97.94 115 VAL A CA 1
ATOM 896 C C . VAL A 1 115 ? 2.67 15.555 1.089 1 97.94 115 VAL A C 1
ATOM 898 O O . VAL A 1 115 ? 1.888 15.383 0.151 1 97.94 115 VAL A O 1
ATOM 901 N N . ALA A 1 116 ? 3.535 14.633 1.517 1 97.56 116 ALA A N 1
ATOM 902 C CA . ALA A 1 116 ? 3.631 13.32 0.886 1 97.56 116 ALA A CA 1
ATOM 903 C C . ALA A 1 116 ? 4.133 12.273 1.875 1 97.56 116 ALA A C 1
ATOM 905 O O . ALA A 1 116 ? 4.809 12.602 2.852 1 97.56 116 ALA A O 1
ATOM 906 N N . GLY A 1 117 ? 3.697 11.039 1.619 1 96.12 117 GLY A N 1
ATOM 907 C CA . GLY A 1 117 ? 4.25 9.922 2.367 1 96.12 117 GLY A CA 1
ATOM 908 C C . GLY A 1 117 ? 5.457 9.297 1.694 1 96.12 117 GLY A C 1
ATOM 909 O O . GLY A 1 117 ? 5.641 9.438 0.483 1 96.12 117 GLY A O 1
ATOM 910 N N . LEU A 1 118 ? 6.238 8.656 2.539 1 95 118 LEU A N 1
ATOM 911 C CA . LEU A 1 118 ? 7.492 8.07 2.068 1 95 118 LEU A CA 1
ATOM 912 C C . LEU A 1 118 ? 7.723 6.703 2.695 1 95 118 LEU A C 1
ATOM 914 O O . LEU A 1 118 ? 7.477 6.512 3.889 1 95 118 LEU A O 1
ATOM 918 N N . LEU A 1 119 ? 8.25 5.77 1.877 1 92.31 119 LEU A N 1
ATOM 919 C CA . LEU A 1 119 ? 8.648 4.473 2.412 1 92.31 119 LEU A CA 1
ATOM 920 C C . LEU A 1 119 ? 10 4.566 3.107 1 92.31 119 LEU A C 1
ATOM 922 O O . LEU A 1 119 ? 10.281 3.807 4.039 1 92.31 119 LEU A O 1
ATOM 926 N N . SER A 1 120 ? 10.836 5.453 2.57 1 91.62 120 SER A N 1
ATOM 927 C CA . SER A 1 120 ? 12.195 5.555 3.088 1 91.62 120 SER A CA 1
ATOM 928 C C . SER A 1 120 ? 12.703 6.992 3.031 1 91.62 120 SER A C 1
ATOM 930 O O . SER A 1 120 ? 12.344 7.746 2.123 1 91.62 120 SER A O 1
ATOM 932 N N . LEU A 1 121 ? 13.531 7.273 4.004 1 89.81 121 LEU A N 1
ATOM 933 C CA . LEU A 1 121 ? 14.141 8.602 4.051 1 89.81 121 LEU A CA 1
ATOM 934 C C . LEU A 1 121 ? 15.539 8.578 3.443 1 89.81 121 LEU A C 1
ATOM 936 O O . LEU A 1 121 ? 16.188 9.625 3.316 1 89.81 121 LEU A O 1
ATOM 940 N N . ASN A 1 122 ? 15.961 7.309 3.203 1 77.38 122 ASN A N 1
ATOM 941 C CA . ASN A 1 122 ? 17.328 7.195 2.703 1 77.38 122 ASN A CA 1
ATOM 942 C C . ASN A 1 122 ? 17.406 7.543 1.22 1 77.38 122 ASN A C 1
ATOM 944 O O . ASN A 1 122 ? 16.484 7.262 0.457 1 77.38 122 ASN A O 1
ATOM 948 N N . PHE A 1 123 ? 18.234 8.547 0.881 1 59.44 123 PHE A N 1
ATOM 949 C CA . PHE A 1 123 ? 18.578 8.914 -0.488 1 59.44 123 PHE A CA 1
ATOM 950 C C . PHE A 1 123 ? 19.672 7.988 -1.037 1 59.44 123 PHE A C 1
ATOM 952 O O . PHE A 1 123 ? 20.469 7.445 -0.276 1 59.44 123 PHE A O 1
ATOM 959 N N . MET B 1 1 ? 11.492 -3.734 -5.797 1 22.91 1 MET B N 1
ATOM 960 C CA . MET B 1 1 ? 11.422 -5.113 -5.328 1 22.91 1 MET B CA 1
ATOM 961 C C . MET B 1 1 ? 10.758 -5.184 -3.953 1 22.91 1 MET B C 1
ATOM 963 O O . MET B 1 1 ? 11.078 -4.395 -3.064 1 22.91 1 MET B O 1
ATOM 967 N N . HIS B 1 2 ? 9.43 -5.363 -3.93 1 33.88 2 HIS B N 1
ATOM 968 C CA . HIS B 1 2 ? 8.742 -5.531 -2.652 1 33.88 2 HIS B CA 1
ATOM 969 C C . HIS B 1 2 ? 9.102 -6.863 -2.006 1 33.88 2 HIS B C 1
ATOM 971 O O . HIS B 1 2 ? 9.188 -7.887 -2.689 1 33.88 2 HIS B O 1
ATOM 977 N N . THR B 1 3 ? 10.117 -6.93 -1.126 1 31.11 3 THR B N 1
ATOM 978 C CA . THR B 1 3 ? 10.445 -8.188 -0.461 1 31.11 3 THR B CA 1
ATOM 979 C C . THR B 1 3 ? 9.297 -8.641 0.428 1 31.11 3 THR B C 1
ATOM 981 O O . THR B 1 3 ? 8.664 -7.828 1.104 1 31.11 3 THR B O 1
ATOM 984 N N . PHE B 1 4 ? 8.648 -9.641 -0.112 1 28.69 4 PHE B N 1
ATOM 985 C CA . PHE B 1 4 ? 7.684 -10.367 0.711 1 28.69 4 PHE B CA 1
ATOM 986 C C . PHE B 1 4 ? 8.383 -11.078 1.863 1 28.69 4 PHE B C 1
ATOM 988 O O . PHE B 1 4 ? 9.344 -11.82 1.65 1 28.69 4 PHE B O 1
ATOM 995 N N . GLU B 1 5 ? 8.695 -10.453 2.818 1 32.53 5 GLU B N 1
ATOM 996 C CA . GLU B 1 5 ? 9.227 -11.258 3.912 1 32.53 5 GLU B CA 1
ATOM 997 C C . GLU B 1 5 ? 8.156 -12.18 4.488 1 32.53 5 GLU B C 1
ATOM 999 O O . GLU B 1 5 ? 7.07 -11.727 4.852 1 32.53 5 GLU B O 1
ATOM 1004 N N . GLY B 1 6 ? 8.125 -13.297 3.838 1 28.97 6 GLY B N 1
ATOM 1005 C CA . GLY B 1 6 ? 7.293 -14.445 4.137 1 28.97 6 GLY B CA 1
ATOM 1006 C C . GLY B 1 6 ? 7.203 -14.75 5.617 1 28.97 6 GLY B C 1
ATOM 1007 O O . GLY B 1 6 ? 6.582 -15.742 6.02 1 28.97 6 GLY B O 1
ATOM 1008 N N . ASP B 1 7 ? 8.273 -14.57 6.258 1 33.12 7 ASP B N 1
ATOM 1009 C CA . ASP B 1 7 ? 8.195 -15.258 7.539 1 33.12 7 ASP B CA 1
ATOM 1010 C C . ASP B 1 7 ? 6.969 -14.805 8.328 1 33.12 7 ASP B C 1
ATOM 1012 O O . ASP B 1 7 ? 6.488 -13.688 8.156 1 33.12 7 ASP B O 1
ATOM 1016 N N . ALA B 1 8 ? 6.457 -15.742 9.156 1 29.67 8 ALA B N 1
ATOM 1017 C CA . ALA B 1 8 ? 5.492 -15.617 10.242 1 29.67 8 ALA B CA 1
ATOM 1018 C C . ALA B 1 8 ? 5.508 -14.211 10.836 1 29.67 8 ALA B C 1
ATOM 1020 O O . ALA B 1 8 ? 6.543 -13.539 10.828 1 29.67 8 ALA B O 1
ATOM 1021 N N . CYS B 1 9 ? 4.461 -13.641 10.836 1 38.84 9 CYS B N 1
ATOM 1022 C CA . CYS B 1 9 ? 4.109 -12.305 11.312 1 38.84 9 CYS B CA 1
ATOM 1023 C C . CYS B 1 9 ? 4.988 -11.898 12.484 1 38.84 9 CYS B C 1
ATOM 1025 O O . CYS B 1 9 ? 4.82 -12.414 13.594 1 38.84 9 CYS B O 1
ATOM 1027 N N . PRO B 1 10 ? 6.285 -11.891 12.336 1 39.31 10 PRO B N 1
ATOM 1028 C CA . PRO B 1 10 ? 6.781 -11.383 13.617 1 39.31 10 PRO B CA 1
ATOM 1029 C C . PRO B 1 10 ? 5.91 -10.266 14.18 1 39.31 10 PRO B C 1
ATOM 1031 O O . PRO B 1 10 ? 5.203 -9.586 13.43 1 39.31 10 PRO B O 1
ATOM 1034 N N . SER B 1 11 ? 5.52 -10.445 15.336 1 47 11 SER B N 1
ATOM 1035 C CA . SER B 1 11 ? 4.969 -9.328 16.094 1 47 11 SER B CA 1
ATOM 1036 C C . SER B 1 11 ? 5.492 -7.996 15.57 1 47 11 SER B C 1
ATOM 1038 O O . SER B 1 11 ? 6.684 -7.699 15.688 1 47 11 SER B O 1
ATOM 1040 N N . VAL B 1 12 ? 5.117 -7.758 14.297 1 54.88 12 VAL B N 1
ATOM 1041 C CA . VAL B 1 12 ? 5.586 -6.457 13.828 1 54.88 12 VAL B CA 1
ATOM 1042 C C . VAL B 1 12 ? 5.25 -5.383 14.859 1 54.88 12 VAL B C 1
ATOM 1044 O O . VAL B 1 12 ? 4.148 -4.828 14.852 1 54.88 12 VAL B O 1
ATOM 1047 N N . SER B 1 13 ? 5.766 -5.555 15.922 1 62.62 13 SER B N 1
ATOM 1048 C CA . SER B 1 13 ? 5.559 -4.57 16.984 1 62.62 13 SER B CA 1
ATOM 1049 C C . SER B 1 13 ? 6.398 -3.318 16.75 1 62.62 13 SER B C 1
ATOM 1051 O O . SER B 1 13 ? 6.164 -2.285 17.375 1 62.62 13 SER B O 1
ATOM 1053 N N . THR B 1 14 ? 7.316 -3.52 15.641 1 73.62 14 THR B N 1
ATOM 1054 C CA . THR B 1 14 ? 8.141 -2.35 15.352 1 73.62 14 THR B CA 1
ATOM 1055 C C . THR B 1 14 ? 8.211 -2.105 13.844 1 73.62 14 THR B C 1
ATOM 1057 O O . THR B 1 14 ? 8.164 -3.051 13.055 1 73.62 14 THR B O 1
ATOM 1060 N N . PRO B 1 15 ? 8.156 -0.862 13.43 1 78.12 15 PRO B N 1
ATOM 1061 C CA . PRO B 1 15 ? 8.352 -0.577 12 1 78.12 15 PRO B CA 1
ATOM 1062 C C . PRO B 1 15 ? 9.695 -1.08 11.477 1 78.12 15 PRO B C 1
ATOM 1064 O O . PRO B 1 15 ? 10.625 -1.297 12.258 1 78.12 15 PRO B O 1
ATOM 1067 N N . PRO B 1 16 ? 9.734 -1.405 10.203 1 81.75 16 PRO B N 1
ATOM 1068 C CA . PRO B 1 16 ? 11.031 -1.79 9.633 1 81.75 16 PRO B CA 1
ATOM 1069 C C . PRO B 1 16 ? 12.039 -0.645 9.625 1 81.75 16 PRO B C 1
ATOM 1071 O O . PRO B 1 16 ? 11.648 0.524 9.719 1 81.75 16 PRO B O 1
ATOM 1074 N N . GLU B 1 17 ? 13.305 -1.05 9.594 1 79.69 17 GLU B N 1
ATOM 1075 C CA . GLU B 1 17 ? 14.352 -0.037 9.484 1 79.69 17 GLU B CA 1
ATOM 1076 C C . GLU B 1 17 ? 14.234 0.742 8.18 1 79.69 17 GLU B C 1
ATOM 1078 O O . GLU B 1 17 ? 14.469 1.951 8.148 1 79.69 17 GLU B O 1
ATOM 1083 N N . ASP B 1 18 ? 13.922 0.038 7.121 1 83.75 18 ASP B N 1
ATOM 1084 C CA . ASP B 1 18 ? 13.734 0.615 5.793 1 83.75 18 ASP B CA 1
ATOM 1085 C C . ASP B 1 18 ? 12.492 0.034 5.109 1 83.75 18 ASP B C 1
ATOM 1087 O O . ASP B 1 18 ? 12.211 -1.159 5.238 1 83.75 18 ASP B O 1
ATOM 1091 N N . GLY B 1 19 ? 11.805 0.973 4.492 1 90 19 GLY B N 1
ATOM 1092 C CA . GLY B 1 19 ? 10.609 0.518 3.805 1 90 19 GLY B CA 1
ATOM 1093 C C . GLY B 1 19 ? 9.398 0.418 4.715 1 90 19 GLY B C 1
ATOM 1094 O O . GLY B 1 19 ? 9.312 1.115 5.727 1 90 19 GLY B O 1
ATOM 1095 N N . ALA B 1 20 ? 8.445 -0.401 4.277 1 91.5 20 ALA B N 1
ATOM 1096 C CA . ALA B 1 20 ? 7.195 -0.581 5.016 1 91.5 20 ALA B CA 1
ATOM 1097 C C . ALA B 1 20 ? 6.723 -2.029 4.949 1 91.5 20 ALA B C 1
ATOM 1099 O O . ALA B 1 20 ? 7.07 -2.76 4.02 1 91.5 20 ALA B O 1
ATOM 1100 N N . TYR B 1 21 ? 5.98 -2.428 5.949 1 89.19 21 TYR B N 1
ATOM 1101 C CA . TYR B 1 21 ? 5.301 -3.719 5.957 1 89.19 21 TYR B CA 1
ATOM 1102 C C . TYR B 1 21 ? 3.84 -3.566 5.555 1 89.19 21 TYR B C 1
ATOM 1104 O O . TYR B 1 21 ? 3.174 -2.613 5.965 1 89.19 21 TYR B O 1
ATOM 1112 N N . ILE B 1 22 ? 3.373 -4.535 4.809 1 91.44 22 ILE B N 1
ATOM 1113 C CA . ILE B 1 22 ? 1.945 -4.668 4.543 1 91.44 22 ILE B CA 1
ATOM 1114 C C . ILE B 1 22 ? 1.46 -6.043 4.988 1 91.44 22 ILE B C 1
ATOM 1116 O O . ILE B 1 22 ? 2.064 -7.062 4.645 1 91.44 22 ILE B O 1
ATOM 1120 N N . TYR B 1 23 ? 0.433 -6.039 5.777 1 90.44 23 TYR B N 1
ATOM 1121 C CA . TYR B 1 23 ? -0.114 -7.293 6.285 1 90.44 23 TYR B CA 1
ATOM 1122 C C . TYR B 1 23 ? -1.621 -7.355 6.07 1 90.44 23 TYR B C 1
ATOM 1124 O O . TYR B 1 23 ? -2.354 -6.457 6.488 1 90.44 23 TYR B O 1
ATOM 1132 N N . GLY B 1 24 ? -2.01 -8.445 5.426 1 92 24 GLY B N 1
ATOM 1133 C CA . GLY B 1 24 ? -3.447 -8.617 5.293 1 92 24 GLY B CA 1
ATOM 1134 C C . GLY B 1 24 ? -3.898 -8.805 3.859 1 92 24 GLY B C 1
ATOM 1135 O O . GLY B 1 24 ? -5.09 -8.984 3.596 1 92 24 GLY B O 1
ATOM 1136 N N . LEU B 1 25 ? -3.02 -8.883 2.969 1 92.81 25 LEU B N 1
ATOM 1137 C CA . LEU B 1 25 ? -3.383 -9 1.56 1 92.81 25 LEU B CA 1
ATOM 1138 C C . LEU B 1 25 ? -3.766 -10.43 1.213 1 92.81 25 LEU B C 1
ATOM 1140 O O . LEU B 1 25 ? -3.211 -11.383 1.774 1 92.81 25 LEU B O 1
ATOM 1144 N N . PHE B 1 26 ? -4.676 -10.516 0.291 1 94.62 26 PHE B N 1
ATOM 1145 C CA . PHE B 1 26 ? -5 -11.781 -0.362 1 94.62 26 PHE B CA 1
ATOM 1146 C C . PHE B 1 26 ? -4.512 -11.781 -1.806 1 94.62 26 PHE B C 1
ATOM 1148 O O . PHE B 1 26 ? -4.289 -10.727 -2.395 1 94.62 26 PHE B O 1
ATOM 1155 N N . ILE B 1 27 ? -4.352 -13.016 -2.268 1 95.31 27 ILE B N 1
ATOM 1156 C CA . ILE B 1 27 ? -4.043 -13.133 -3.688 1 95.31 27 ILE B CA 1
ATOM 1157 C C . ILE B 1 27 ? -5 -14.133 -4.34 1 95.31 27 ILE B C 1
ATOM 1159 O O . ILE B 1 27 ? -5.285 -15.188 -3.777 1 95.31 27 ILE B O 1
ATOM 1163 N N . GLU B 1 28 ? -5.543 -13.695 -5.406 1 97.44 28 GLU B N 1
ATOM 1164 C CA . GLU B 1 28 ? -6.449 -14.516 -6.207 1 97.44 28 GLU B CA 1
ATOM 1165 C C . GLU B 1 28 ? -5.734 -15.125 -7.41 1 97.44 28 GLU B C 1
ATOM 1167 O O . GLU B 1 28 ? -5.008 -14.422 -8.117 1 97.44 28 GLU B O 1
ATOM 1172 N N . GLY B 1 29 ? -5.973 -16.391 -7.672 1 97.44 29 GLY B N 1
ATOM 1173 C CA . GLY B 1 29 ? -5.477 -17.047 -8.875 1 97.44 29 GLY B CA 1
ATOM 1174 C C . GLY B 1 29 ? -4.078 -17.609 -8.719 1 97.44 29 GLY B C 1
ATOM 1175 O O . GLY B 1 29 ? -3.541 -18.219 -9.648 1 97.44 29 GLY B O 1
ATOM 1176 N N . ALA B 1 30 ? -3.463 -17.422 -7.578 1 97.81 30 ALA B N 1
ATOM 1177 C CA . ALA B 1 30 ? -2.121 -17.906 -7.281 1 97.81 30 ALA B CA 1
ATOM 1178 C C . ALA B 1 30 ? -1.918 -18.078 -5.777 1 97.81 30 ALA B C 1
ATOM 1180 O O . ALA B 1 30 ? -2.854 -17.891 -4.992 1 97.81 30 ALA B O 1
ATOM 1181 N N . ARG B 1 31 ? -0.768 -18.453 -5.414 1 96.56 31 ARG B N 1
ATOM 1182 C CA . ARG B 1 31 ? -0.377 -18.531 -4.008 1 96.56 31 ARG B CA 1
ATOM 1183 C C . ARG B 1 31 ? 1.108 -18.234 -3.838 1 96.56 31 ARG B C 1
ATOM 1185 O O . ARG B 1 31 ? 1.901 -18.453 -4.754 1 96.56 31 ARG B O 1
ATOM 1192 N N . TRP B 1 32 ? 1.416 -17.734 -2.697 1 93.19 32 TRP B N 1
ATOM 1193 C CA . TRP B 1 32 ? 2.818 -17.594 -2.316 1 93.19 32 TRP B CA 1
ATOM 1194 C C . TRP B 1 32 ? 3.35 -18.906 -1.737 1 93.19 32 TRP B C 1
ATOM 1196 O O . TRP B 1 32 ? 2.715 -19.516 -0.871 1 93.19 32 TRP B O 1
ATOM 1206 N N . ASP B 1 33 ? 4.391 -19.297 -2.268 1 92.75 33 ASP B N 1
ATOM 1207 C CA . ASP B 1 33 ? 5.066 -20.469 -1.717 1 92.75 33 ASP B CA 1
ATOM 1208 C C . ASP B 1 33 ? 6.266 -20.062 -0.866 1 92.75 33 ASP B C 1
ATOM 1210 O O . ASP B 1 33 ? 7.309 -19.672 -1.398 1 92.75 33 ASP B O 1
ATOM 1214 N N . ALA B 1 34 ? 6.141 -20.172 0.414 1 88.31 34 ALA B N 1
ATOM 1215 C CA . ALA B 1 34 ? 7.145 -19.688 1.358 1 88.31 34 ALA B CA 1
ATOM 1216 C C . ALA B 1 34 ? 8.398 -20.547 1.321 1 88.31 34 ALA B C 1
ATOM 1218 O O . ALA B 1 34 ? 9.492 -20.094 1.667 1 88.31 34 ALA B O 1
ATOM 1219 N N . ASP B 1 35 ? 8.258 -21.797 0.989 1 89.44 35 ASP B N 1
ATOM 1220 C CA . ASP B 1 35 ? 9.406 -22.703 0.939 1 89.44 35 ASP B CA 1
ATOM 1221 C C . ASP B 1 35 ? 10.383 -22.297 -0.158 1 89.44 35 ASP B C 1
ATOM 1223 O O . ASP B 1 35 ? 11.594 -22.297 0.054 1 89.44 35 ASP B O 1
ATOM 1227 N N . VAL B 1 36 ? 9.859 -21.922 -1.339 1 90.56 36 VAL B N 1
ATOM 1228 C CA . VAL B 1 36 ? 10.734 -21.594 -2.461 1 90.56 36 VAL B CA 1
ATOM 1229 C C . VAL B 1 36 ? 10.773 -20.078 -2.65 1 90.56 36 VAL B C 1
ATOM 1231 O O . VAL B 1 36 ? 11.57 -19.562 -3.436 1 90.56 36 VAL B O 1
ATOM 1234 N N . GLN B 1 37 ? 9.875 -19.297 -1.987 1 90.12 37 GLN B N 1
ATOM 1235 C CA . GLN B 1 37 ? 9.797 -17.844 -2.01 1 90.12 37 GLN B CA 1
ATOM 1236 C C . GLN B 1 37 ? 9.477 -17.328 -3.41 1 90.12 37 GLN B C 1
ATOM 1238 O O . GLN B 1 37 ? 10.133 -16.406 -3.904 1 90.12 37 GLN B O 1
ATOM 1243 N N . LEU B 1 38 ? 8.461 -18.062 -4.039 1 93.06 38 LEU B N 1
ATOM 1244 C CA . LEU B 1 38 ? 7.996 -17.703 -5.375 1 93.06 38 LEU B CA 1
ATOM 1245 C C . LEU B 1 38 ? 6.48 -17.797 -5.469 1 93.06 38 LEU B C 1
ATOM 1247 O O . LEU B 1 38 ? 5.852 -18.547 -4.715 1 93.06 38 LEU B O 1
ATOM 1251 N N . LEU B 1 39 ? 6.004 -16.969 -6.34 1 95.31 39 LEU B N 1
ATOM 1252 C CA . LEU B 1 39 ? 4.609 -17.125 -6.754 1 95.31 39 LEU B CA 1
ATOM 1253 C C . LEU B 1 39 ? 4.398 -18.469 -7.441 1 95.31 39 LEU B C 1
ATOM 1255 O O . LEU B 1 39 ? 5.195 -18.875 -8.289 1 95.31 39 LEU B O 1
ATOM 1259 N N . GLN B 1 40 ? 3.371 -19.156 -7.008 1 97.44 40 GLN B N 1
ATOM 1260 C CA . GLN B 1 40 ? 3.074 -20.469 -7.543 1 97.44 40 GLN B CA 1
ATOM 1261 C C . GLN B 1 40 ? 1.597 -20.609 -7.898 1 97.44 40 GLN B C 1
ATOM 1263 O O . GLN B 1 40 ? 0.774 -19.797 -7.469 1 97.44 40 GLN B O 1
ATOM 1268 N N . GLU B 1 41 ? 1.329 -21.672 -8.672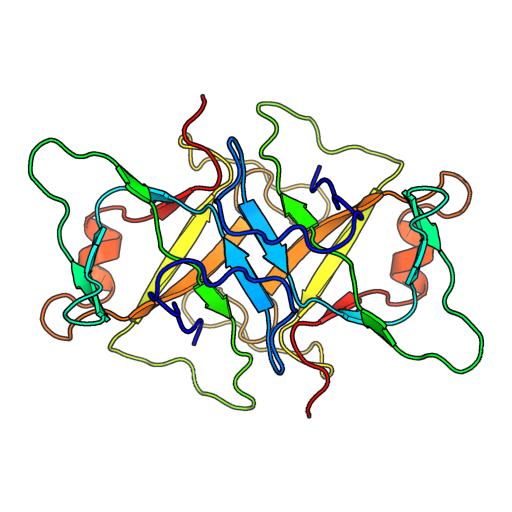 1 98.12 41 GLU B N 1
ATOM 1269 C CA . GLU B 1 41 ? -0.058 -21.953 -9.023 1 98.12 41 GLU B CA 1
ATOM 1270 C C . GLU B 1 41 ? -0.9 -22.219 -7.781 1 98.12 41 GLU B C 1
ATOM 1272 O O . GLU B 1 41 ? -0.422 -22.828 -6.82 1 98.12 41 GLU B O 1
ATOM 1277 N N . SER B 1 42 ? -2.143 -21.734 -7.898 1 97.44 42 SER B N 1
ATOM 1278 C CA . SER B 1 42 ? -3.088 -22 -6.824 1 97.44 42 SER B CA 1
ATOM 1279 C C . SER B 1 42 ? -3.35 -23.5 -6.688 1 97.44 42 SER B C 1
ATOM 1281 O O . SER B 1 42 ? -3.256 -24.25 -7.668 1 97.44 42 SER B O 1
ATOM 1283 N N . GLU B 1 43 ? -3.701 -23.906 -5.426 1 96.31 43 GLU B N 1
ATOM 1284 C CA . GLU B 1 43 ? -4.156 -25.281 -5.203 1 96.31 43 GLU B CA 1
ATOM 1285 C C . GLU B 1 43 ? -5.562 -25.484 -5.758 1 96.31 43 GLU B C 1
ATOM 1287 O O . GLU B 1 43 ? -6.34 -24.547 -5.867 1 96.31 43 GLU B O 1
ATOM 1292 N N . ALA B 1 44 ? -5.852 -26.703 -6.09 1 95.88 44 ALA B N 1
ATOM 1293 C CA . ALA B 1 44 ? -7.172 -27.031 -6.617 1 95.88 44 ALA B CA 1
ATOM 1294 C C . ALA B 1 44 ? -8.273 -26.547 -5.684 1 95.88 44 ALA B C 1
ATOM 1296 O O . ALA B 1 44 ? -8.219 -26.781 -4.473 1 95.88 44 ALA B O 1
ATOM 1297 N N . LYS B 1 45 ? -9.258 -25.781 -6.16 1 95.81 45 LYS B N 1
ATOM 1298 C CA . LYS B 1 45 ? -10.469 -25.344 -5.484 1 95.81 45 LYS B CA 1
ATOM 1299 C C . LYS B 1 45 ? -10.172 -24.203 -4.5 1 95.81 45 LYS B C 1
ATOM 1301 O O . LYS B 1 45 ? -10.992 -23.906 -3.629 1 95.81 45 LYS B O 1
ATOM 1306 N N . VAL B 1 46 ? -8.984 -23.75 -4.488 1 96.19 46 VAL B N 1
ATOM 1307 C CA . VAL B 1 46 ? -8.641 -22.609 -3.648 1 96.19 46 VAL B CA 1
ATOM 1308 C C . VAL B 1 46 ? -8.633 -21.328 -4.488 1 96.19 46 VAL B C 1
ATOM 1310 O O . VAL B 1 46 ? -7.777 -21.156 -5.359 1 96.19 46 VAL B O 1
ATOM 1313 N N . LEU B 1 47 ? -9.539 -20.453 -4.246 1 94.56 47 LEU B N 1
ATOM 1314 C CA . LEU B 1 47 ? -9.703 -19.266 -5.062 1 94.56 47 LEU B CA 1
ATOM 1315 C C . LEU B 1 47 ? -8.727 -18.172 -4.637 1 94.56 47 LEU B C 1
ATOM 1317 O O . LEU B 1 47 ? -8.172 -17.469 -5.48 1 94.56 47 LEU B O 1
ATOM 1321 N N . PHE B 1 48 ? -8.609 -18.141 -3.318 1 95.25 48 PHE B N 1
ATOM 1322 C CA . PHE B 1 48 ? -7.73 -17.109 -2.783 1 95.25 48 PHE B CA 1
ATOM 1323 C C . PHE B 1 48 ? -6.871 -17.656 -1.65 1 95.25 48 PHE B C 1
ATOM 1325 O O . PHE B 1 48 ? -7.254 -18.609 -0.986 1 95.25 48 PHE B O 1
ATOM 1332 N N . THR B 1 49 ? -5.727 -17.094 -1.478 1 94.69 49 THR B N 1
ATOM 1333 C CA . THR B 1 49 ? -4.879 -17.359 -0.319 1 94.69 49 THR B CA 1
ATOM 1334 C C . THR B 1 49 ? -4.387 -16.047 0.292 1 94.69 49 THR B C 1
ATOM 1336 O O . THR B 1 49 ? -4.367 -15.008 -0.378 1 94.69 49 THR B O 1
ATOM 1339 N N . GLN B 1 50 ? -4.062 -16.109 1.561 1 91.62 50 GLN B N 1
A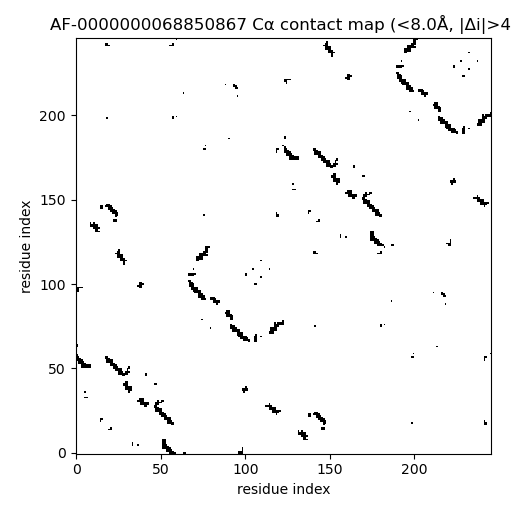TOM 1340 C CA . GLN B 1 50 ? -3.482 -14.945 2.221 1 91.62 50 GLN B CA 1
ATOM 1341 C C . GLN B 1 50 ? -1.997 -14.812 1.894 1 91.62 50 GLN B C 1
ATOM 1343 O O . GLN B 1 50 ? -1.263 -15.805 1.908 1 91.62 50 GLN B O 1
ATOM 1348 N N . LEU B 1 51 ? -1.597 -13.617 1.529 1 90.69 51 LEU B N 1
ATOM 1349 C CA . LEU B 1 51 ? -0.171 -13.344 1.394 1 90.69 51 LEU B CA 1
ATOM 1350 C C . LEU B 1 51 ? 0.476 -13.148 2.76 1 90.69 51 LEU B C 1
ATOM 1352 O O . LEU B 1 51 ? -0.171 -12.672 3.695 1 90.69 51 LEU B O 1
ATOM 1356 N N . PRO B 1 52 ? 1.728 -13.586 2.865 1 87.5 52 PRO B N 1
ATOM 1357 C CA . PRO B 1 52 ? 2.439 -13.211 4.09 1 87.5 52 PRO B CA 1
ATOM 1358 C C . PRO B 1 52 ? 2.684 -11.711 4.191 1 87.5 52 PRO B C 1
ATOM 1360 O O . PRO B 1 52 ? 2.268 -10.953 3.312 1 87.5 52 PRO B O 1
ATOM 1363 N N . VAL B 1 53 ? 3.26 -11.328 5.293 1 87.62 53 VAL B N 1
ATOM 1364 C CA . VAL B 1 53 ? 3.662 -9.938 5.418 1 87.62 53 VAL B CA 1
ATOM 1365 C C . VAL B 1 53 ? 4.602 -9.562 4.273 1 87.62 53 VAL B C 1
ATOM 1367 O O . VAL B 1 53 ? 5.562 -10.281 3.99 1 87.62 53 VAL B O 1
ATOM 1370 N N . VAL B 1 54 ? 4.262 -8.523 3.65 1 88.12 54 VAL B N 1
ATOM 1371 C CA . VAL B 1 54 ? 5.082 -8.023 2.553 1 88.12 54 VAL B CA 1
ATOM 1372 C C . VAL B 1 54 ? 5.965 -6.875 3.045 1 88.12 54 VAL B C 1
ATOM 1374 O O . VAL B 1 54 ? 5.48 -5.953 3.703 1 88.12 54 VAL B O 1
ATOM 1377 N N . HIS B 1 55 ? 7.23 -7.035 2.76 1 87.62 55 HIS B N 1
ATOM 1378 C CA . HIS B 1 55 ? 8.164 -5.949 3.027 1 87.62 55 HIS B CA 1
ATOM 1379 C C . HIS B 1 55 ? 8.438 -5.133 1.769 1 87.62 55 HIS B C 1
ATOM 1381 O O . HIS B 1 55 ? 9.055 -5.633 0.823 1 87.62 55 HIS B O 1
ATOM 1387 N N . MET B 1 56 ? 7.93 -3.916 1.782 1 87.75 56 MET B N 1
ATOM 1388 C CA . MET B 1 56 ? 8.203 -3.018 0.665 1 87.75 56 MET B CA 1
ATOM 1389 C C . MET B 1 56 ? 9.508 -2.256 0.885 1 87.75 56 MET B C 1
ATOM 1391 O O . MET B 1 56 ? 9.57 -1.346 1.713 1 87.75 56 MET B O 1
ATOM 1395 N N . LEU B 1 57 ? 10.484 -2.664 0.141 1 83.75 57 LEU B N 1
ATOM 1396 C CA . LEU B 1 57 ? 11.797 -2.023 0.249 1 83.75 57 LEU B CA 1
ATOM 1397 C C . LEU B 1 57 ? 12.055 -1.113 -0.946 1 83.75 57 LEU B C 1
ATOM 1399 O O . LEU B 1 57 ? 12.047 -1.567 -2.092 1 83.75 57 LEU B O 1
ATOM 1403 N N . PRO B 1 58 ? 12.18 0.172 -0.502 1 80.88 58 PRO B N 1
ATOM 1404 C CA . PRO B 1 58 ? 12.492 1.074 -1.612 1 80.88 58 PRO B CA 1
ATOM 1405 C C . PRO B 1 58 ? 13.922 0.907 -2.119 1 80.88 58 PRO B C 1
ATOM 1407 O O . PRO B 1 58 ? 14.836 0.665 -1.329 1 80.88 58 PRO B O 1
ATOM 1410 N N . GLU B 1 59 ? 14.203 0.306 -3.234 1 69.56 59 GLU B N 1
ATOM 1411 C CA . GLU B 1 59 ? 15.562 0.26 -3.768 1 69.56 59 GLU B CA 1
ATOM 1412 C C . GLU B 1 59 ? 15.852 1.479 -4.637 1 69.56 59 GLU B C 1
ATOM 1414 O O . GLU B 1 59 ? 15.102 1.781 -5.566 1 69.56 59 GLU B O 1
ATOM 1419 N N . GLN B 1 60 ? 16.797 2.262 -4.121 1 55.75 60 GLN B N 1
ATOM 1420 C CA . GLN B 1 60 ? 17.266 3.41 -4.887 1 55.75 60 GLN B CA 1
ATOM 1421 C C . GLN B 1 60 ? 17.906 2.973 -6.203 1 55.75 60 GLN B C 1
ATOM 1423 O O . GLN B 1 60 ? 18.656 2.002 -6.238 1 55.75 60 GLN B O 1
ATOM 1428 N N . HIS B 1 61 ? 17.438 3.424 -7.402 1 57.75 61 HIS B N 1
ATOM 1429 C CA . HIS B 1 61 ? 18.031 3.256 -8.719 1 57.75 61 HIS B CA 1
ATOM 1430 C C . HIS B 1 61 ? 17.859 1.831 -9.227 1 57.75 61 HIS B C 1
ATOM 1432 O O . HIS B 1 61 ? 18.703 1.325 -9.977 1 57.75 61 HIS B O 1
ATOM 1438 N N . ARG B 1 62 ? 17 1.178 -8.523 1 59.56 62 ARG B N 1
ATOM 1439 C CA . ARG B 1 62 ? 16.828 -0.161 -9.086 1 59.56 62 ARG B CA 1
ATOM 1440 C C . ARG B 1 62 ? 15.977 -0.122 -10.352 1 59.56 62 ARG B C 1
ATOM 1442 O O . ARG B 1 62 ? 14.922 0.519 -10.383 1 59.56 62 ARG B O 1
ATOM 1449 N N . LYS B 1 63 ? 16.734 -0.508 -11.375 1 63.22 63 LYS B N 1
ATOM 1450 C CA . LYS B 1 63 ? 15.969 -0.775 -12.586 1 63.22 63 LYS B CA 1
ATOM 1451 C C . LYS B 1 63 ? 14.93 -1.865 -12.344 1 63.22 63 LYS B C 1
ATOM 1453 O O . LYS B 1 63 ? 15.211 -2.869 -11.688 1 63.22 63 LYS B O 1
ATOM 1458 N N . PRO B 1 64 ? 13.711 -1.493 -12.656 1 66.69 64 PRO B N 1
ATOM 1459 C CA . PRO B 1 64 ? 12.727 -2.566 -12.531 1 66.69 64 PRO B CA 1
ATOM 1460 C C . PRO B 1 64 ? 13.195 -3.877 -13.156 1 66.69 64 PRO B C 1
ATOM 1462 O O . PRO B 1 64 ? 13.797 -3.869 -14.234 1 66.69 64 PRO B O 1
ATOM 1465 N N . PRO B 1 65 ? 13.125 -4.902 -12.32 1 72 65 PRO B N 1
ATOM 1466 C CA . PRO B 1 65 ? 13.531 -6.176 -12.922 1 72 65 PRO B CA 1
ATOM 1467 C C . PRO B 1 65 ? 12.742 -6.504 -14.188 1 72 65 PRO B C 1
ATOM 1469 O O . PRO B 1 65 ? 11.531 -6.258 -14.25 1 72 65 PRO B O 1
ATOM 1472 N N . SER B 1 66 ? 13.453 -6.891 -15.188 1 76.88 66 SER B N 1
ATOM 1473 C CA . SER B 1 66 ? 12.805 -7.262 -16.438 1 76.88 66 SER B CA 1
ATOM 1474 C C . SER B 1 66 ? 12.234 -8.672 -16.375 1 76.88 66 SER B C 1
ATOM 1476 O O . SER B 1 66 ? 11.352 -9.031 -17.156 1 76.88 66 SER B O 1
ATOM 1478 N N . GLU B 1 67 ? 12.781 -9.406 -15.438 1 86.88 67 GLU B N 1
ATOM 1479 C CA . GLU B 1 67 ? 12.305 -10.781 -15.297 1 86.88 67 GLU B CA 1
ATOM 1480 C C . GLU B 1 67 ? 12.32 -11.219 -13.836 1 86.88 67 GLU B C 1
ATOM 1482 O O . GLU B 1 67 ? 12.875 -10.531 -12.977 1 86.88 67 GLU B O 1
ATOM 1487 N N . GLY B 1 68 ? 11.578 -12.242 -13.578 1 91.69 68 GLY B N 1
ATOM 1488 C CA . GLY B 1 68 ? 11.617 -12.859 -12.266 1 91.69 68 GLY B CA 1
ATOM 1489 C C . GLY B 1 68 ? 10.633 -12.242 -11.289 1 91.69 68 GLY B C 1
ATOM 1490 O O . GLY B 1 68 ? 10.664 -12.547 -10.094 1 91.69 68 GLY B O 1
ATOM 1491 N N . VAL B 1 69 ? 9.859 -11.328 -11.883 1 90.81 69 VAL B N 1
ATOM 1492 C CA . VAL B 1 69 ? 8.859 -10.719 -11.008 1 90.81 69 VAL B CA 1
ATOM 1493 C C . VAL B 1 69 ? 7.539 -10.578 -11.758 1 90.81 69 VAL B C 1
ATOM 1495 O O . VAL B 1 69 ? 7.516 -10.523 -12.984 1 90.81 69 VAL B O 1
ATOM 1498 N N . TYR B 1 70 ? 6.559 -10.602 -11.031 1 93.31 70 TYR B N 1
ATOM 1499 C CA . TYR B 1 70 ? 5.223 -10.273 -11.508 1 93.31 70 TYR B CA 1
ATOM 1500 C C . TYR B 1 70 ? 4.723 -8.977 -10.875 1 93.31 70 TYR B C 1
ATOM 1502 O O . TYR B 1 70 ? 4.578 -8.891 -9.656 1 93.31 70 TYR B O 1
ATOM 1510 N N . ALA B 1 71 ? 4.5 -7.984 -11.812 1 92.56 71 ALA B N 1
ATOM 1511 C CA . ALA B 1 71 ? 3.873 -6.754 -11.336 1 92.56 71 ALA B CA 1
ATOM 1512 C C . ALA B 1 71 ? 2.389 -6.965 -11.055 1 92.56 71 ALA B C 1
ATOM 1514 O O . ALA B 1 71 ? 1.557 -6.855 -11.961 1 92.56 71 ALA B O 1
ATOM 1515 N N . CYS B 1 72 ? 2.09 -7.266 -9.766 1 93.62 72 CYS B N 1
ATOM 1516 C CA . CYS B 1 72 ? 0.751 -7.688 -9.367 1 93.62 72 CYS B CA 1
ATOM 1517 C C . CYS B 1 72 ? -0.114 -6.484 -9.008 1 93.62 72 CYS B C 1
ATOM 1519 O O . CYS B 1 72 ? 0.205 -5.742 -8.078 1 93.62 72 CYS B O 1
ATOM 1521 N N . PRO B 1 73 ? -1.198 -6.34 -9.711 1 95.38 73 PRO B N 1
ATOM 1522 C CA . PRO B 1 73 ? -2.115 -5.285 -9.266 1 95.38 73 PRO B CA 1
ATOM 1523 C C . PRO B 1 73 ? -2.848 -5.641 -7.977 1 95.38 73 PRO B C 1
ATOM 1525 O O . PRO B 1 73 ? -3.266 -6.789 -7.793 1 95.38 73 PRO B O 1
ATOM 1528 N N . ILE B 1 74 ? -2.973 -4.715 -7.113 1 95 74 ILE B N 1
ATOM 1529 C CA . ILE B 1 74 ? -3.707 -4.887 -5.863 1 95 74 ILE B CA 1
ATOM 1530 C C . ILE B 1 74 ? -4.98 -4.043 -5.895 1 95 74 ILE B C 1
ATOM 1532 O O . ILE B 1 74 ? -4.938 -2.848 -6.191 1 95 74 ILE B O 1
ATOM 1536 N N . TYR B 1 75 ? -6.102 -4.688 -5.578 1 94.31 75 TYR B N 1
ATOM 1537 C CA . TYR B 1 75 ? -7.391 -4.004 -5.574 1 94.31 75 TYR B CA 1
ATOM 1538 C C . TYR B 1 75 ? -8.016 -4.027 -4.184 1 94.31 75 TYR B C 1
ATOM 1540 O O . TYR B 1 75 ? -7.676 -4.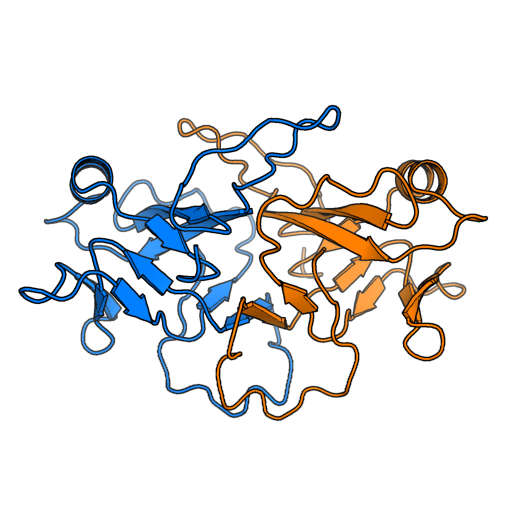879 -3.357 1 94.31 75 TYR B O 1
ATOM 1548 N N . LYS B 1 76 ? -8.938 -3.115 -4.012 1 91.38 76 LYS B N 1
ATOM 1549 C CA . LYS B 1 76 ? -9.656 -3.084 -2.744 1 91.38 76 LYS B CA 1
ATOM 1550 C C . LYS B 1 76 ? -10.578 -4.293 -2.605 1 91.38 76 LYS B C 1
ATOM 1552 O O . LYS B 1 76 ? -10.664 -4.895 -1.534 1 91.38 76 LYS B O 1
ATOM 1557 N N . THR B 1 77 ? -11.242 -4.586 -3.709 1 90.62 77 THR B N 1
ATOM 1558 C CA . THR B 1 77 ? -12.242 -5.648 -3.641 1 90.62 77 THR B CA 1
ATOM 1559 C C . THR B 1 77 ? -12.117 -6.582 -4.84 1 90.62 77 THR B C 1
ATOM 1561 O O . THR B 1 77 ? -11.391 -6.289 -5.793 1 90.62 77 THR B O 1
ATOM 1564 N N . LEU B 1 78 ? -12.961 -7.66 -4.82 1 90 78 LEU B N 1
ATOM 1565 C CA . LEU B 1 78 ? -12.938 -8.719 -5.828 1 90 78 LEU B CA 1
ATOM 1566 C C . LEU B 1 78 ? -13.438 -8.195 -7.172 1 90 78 LEU B C 1
ATOM 1568 O O . LEU B 1 78 ? -13.125 -8.766 -8.219 1 90 78 LEU B O 1
ATOM 1572 N N . ALA B 1 79 ? -14.266 -7.219 -7.223 1 85.06 79 ALA B N 1
ATOM 1573 C CA . ALA B 1 79 ? -14.82 -6.676 -8.461 1 85.06 79 ALA B CA 1
ATOM 1574 C C . ALA B 1 79 ? -13.711 -6.172 -9.383 1 85.06 79 ALA B C 1
ATOM 1576 O O . ALA B 1 79 ? -13.805 -6.312 -10.609 1 85.06 79 ALA B O 1
ATOM 1577 N N . ARG B 1 80 ? -12.57 -5.828 -8.922 1 86.81 80 ARG B N 1
ATOM 1578 C CA . ARG B 1 80 ? -11.375 -5.363 -9.609 1 86.81 80 ARG B CA 1
ATOM 1579 C C . ARG B 1 80 ? -11.711 -4.262 -10.617 1 86.81 80 ARG B C 1
ATOM 1581 O O . ARG B 1 80 ? -11 -4.078 -11.602 1 86.81 80 ARG B O 1
ATOM 1588 N N . PHE B 1 81 ? -12.906 -3.639 -10.594 1 84.5 81 PHE B N 1
ATOM 1589 C CA . PHE B 1 81 ? -13.281 -2.477 -11.391 1 84.5 81 PHE B CA 1
ATOM 1590 C C . PHE B 1 81 ? -13.445 -1.246 -10.508 1 84.5 81 PHE B C 1
ATOM 1592 O O . PHE B 1 81 ? -13.789 -1.361 -9.328 1 84.5 81 PHE B O 1
ATOM 1599 N N . GLY B 1 82 ? -13.109 -0.189 -11.109 1 85.25 82 GLY B N 1
ATOM 1600 C CA . GLY B 1 82 ? -13.266 1.08 -10.414 1 85.25 82 GLY B CA 1
ATOM 1601 C C . GLY B 1 82 ? -13.367 2.266 -11.359 1 85.25 82 GLY B C 1
ATOM 1602 O O . GLY B 1 82 ? -13.484 2.092 -12.57 1 85.25 82 GLY B O 1
ATOM 1603 N N . THR B 1 83 ? -13.656 3.369 -10.781 1 85.31 83 THR B N 1
ATOM 1604 C CA . THR B 1 83 ? -13.688 4.629 -11.516 1 85.31 83 THR B CA 1
ATOM 1605 C C . THR B 1 83 ? -12.523 5.523 -11.102 1 85.31 83 THR B C 1
ATOM 1607 O O . THR B 1 83 ? -11.969 5.367 -10.008 1 85.31 83 THR B O 1
ATOM 1610 N N . LEU B 1 84 ? -12.141 6.277 -12.109 1 85.25 84 LEU B N 1
ATOM 1611 C CA . LEU B 1 84 ? -11.102 7.25 -11.797 1 85.25 84 LEU B CA 1
ATOM 1612 C C . LEU B 1 84 ? -11.695 8.508 -11.172 1 85.25 84 LEU B C 1
ATOM 1614 O O . LEU B 1 84 ? -12.734 8.992 -11.617 1 85.25 84 LEU B O 1
ATOM 1618 N N . SER B 1 85 ? -11.164 8.883 -10.062 1 76.75 85 SER B N 1
ATOM 1619 C CA . SER B 1 85 ? -11.57 10.141 -9.453 1 76.75 85 SER B CA 1
ATOM 1620 C C . SER B 1 85 ? -11.125 11.336 -10.297 1 76.75 85 SER B C 1
ATOM 1622 O O . SER B 1 85 ? -10.344 11.18 -11.242 1 76.75 85 SER B O 1
ATOM 1624 N N . THR B 1 86 ? -11.648 12.414 -9.906 1 70.81 86 THR B N 1
ATOM 1625 C CA . THR B 1 86 ? -11.242 13.633 -10.586 1 70.81 86 THR B CA 1
ATOM 1626 C C . THR B 1 86 ? -9.75 13.898 -10.391 1 70.81 86 THR B C 1
ATOM 1628 O O . THR B 1 86 ? -9.117 14.562 -11.211 1 70.81 86 THR B O 1
ATOM 1631 N N . THR B 1 87 ? -9.227 13.289 -9.273 1 71.56 87 THR B N 1
ATOM 1632 C CA . THR B 1 87 ? -7.805 13.453 -8.984 1 71.56 87 THR B CA 1
ATOM 1633 C C . THR B 1 87 ? -6.977 12.398 -9.711 1 71.56 87 THR B C 1
ATOM 1635 O O . THR B 1 87 ? -5.746 12.406 -9.625 1 71.56 87 THR B O 1
ATOM 1638 N N . GLY B 1 88 ? -7.66 11.5 -10.453 1 78.81 88 GLY B N 1
ATOM 1639 C CA . GLY B 1 88 ? -6.945 10.516 -11.25 1 78.81 88 GLY B CA 1
ATOM 1640 C C . GLY B 1 88 ? -6.645 9.234 -10.492 1 78.81 88 GLY B C 1
ATOM 1641 O O . GLY B 1 88 ? -5.906 8.375 -10.977 1 78.81 88 GLY B O 1
ATOM 1642 N N . HIS B 1 89 ? -7.164 9.18 -9.312 1 81.31 89 HIS B N 1
ATOM 1643 C CA . HIS B 1 89 ? -6.961 7.965 -8.539 1 81.31 89 HIS B CA 1
ATOM 1644 C C . HIS B 1 89 ? -8.141 7.012 -8.688 1 81.31 89 HIS B C 1
ATOM 1646 O O . HIS B 1 89 ? -9.297 7.453 -8.75 1 81.31 89 HIS B O 1
ATOM 1652 N N . SER B 1 90 ? -7.816 5.812 -8.797 1 86 90 SER B N 1
ATOM 1653 C CA . SER B 1 90 ? -8.867 4.812 -8.945 1 86 90 SER B CA 1
ATOM 1654 C C . SER B 1 90 ? -9.555 4.535 -7.613 1 86 90 SER B C 1
ATOM 1656 O O . SER B 1 90 ? -8.898 4.457 -6.57 1 86 90 SER B O 1
ATOM 1658 N N . THR B 1 91 ? -10.852 4.203 -7.711 1 85.19 91 THR B N 1
ATOM 1659 C CA . THR B 1 91 ? -11.625 3.92 -6.512 1 85.19 91 THR B CA 1
ATOM 1660 C C . THR B 1 91 ? -11.367 2.498 -6.02 1 85.19 91 THR B C 1
ATOM 1662 O O . THR B 1 91 ? -11.711 2.154 -4.887 1 85.19 91 THR B O 1
ATOM 1665 N N . ASN B 1 92 ? -10.805 1.668 -6.91 1 89.75 92 ASN B N 1
ATOM 1666 C CA . ASN B 1 92 ? -10.641 0.269 -6.527 1 89.75 92 ASN B CA 1
ATOM 1667 C C . ASN B 1 92 ? -9.188 -0.18 -6.641 1 89.75 92 ASN B C 1
ATOM 1669 O O . ASN B 1 92 ? -8.773 -1.123 -5.969 1 89.75 92 ASN B O 1
ATOM 1673 N N . PHE B 1 93 ? -8.43 0.444 -7.465 1 92.31 93 PHE B N 1
ATOM 1674 C CA . PHE B 1 93 ? -7.016 0.114 -7.598 1 92.31 93 PHE B CA 1
ATOM 1675 C C . PHE B 1 93 ? -6.207 0.737 -6.465 1 92.31 93 PHE B C 1
ATOM 1677 O O . PHE B 1 93 ? -6.367 1.921 -6.16 1 92.31 93 PHE B O 1
ATOM 1684 N N . VAL B 1 94 ? -5.336 -0.092 -5.973 1 92.94 94 VAL B N 1
ATOM 1685 C CA . VAL B 1 94 ? -4.598 0.377 -4.805 1 92.94 94 VAL B CA 1
ATOM 1686 C C . VAL B 1 94 ? -3.141 0.631 -5.18 1 92.94 94 VAL B C 1
ATOM 1688 O O . VAL B 1 94 ? -2.607 1.715 -4.926 1 92.94 94 VAL B O 1
ATOM 1691 N N . MET B 1 95 ? -2.479 -0.396 -5.734 1 93.75 95 MET B N 1
ATOM 1692 C CA . MET B 1 95 ? -1.062 -0.304 -6.078 1 93.75 95 MET B CA 1
ATOM 1693 C C . MET B 1 95 ? -0.622 -1.515 -6.895 1 93.75 95 MET B C 1
ATOM 1695 O O . MET B 1 95 ? -1.407 -2.436 -7.121 1 93.75 95 MET B O 1
ATOM 1699 N N . VAL B 1 96 ? 0.664 -1.416 -7.34 1 92.94 96 VAL B N 1
ATOM 1700 C CA . VAL B 1 96 ? 1.308 -2.586 -7.93 1 92.94 96 VAL B CA 1
ATOM 1701 C C . VAL B 1 96 ? 2.383 -3.115 -6.984 1 92.94 96 VAL B C 1
ATOM 1703 O O . VAL B 1 96 ? 3.146 -2.34 -6.406 1 92.94 96 VAL B O 1
ATOM 1706 N N . LEU B 1 97 ? 2.35 -4.414 -6.812 1 91.88 97 LEU B N 1
ATOM 1707 C CA . LEU B 1 97 ? 3.352 -5.074 -5.984 1 91.88 97 LEU B CA 1
ATOM 1708 C C . LEU B 1 97 ? 4.184 -6.051 -6.812 1 91.88 97 LEU B C 1
ATOM 1710 O O . LEU B 1 97 ? 3.631 -6.906 -7.508 1 91.88 97 LEU B O 1
ATOM 1714 N N . ASP B 1 98 ? 5.488 -5.879 -6.707 1 88.88 98 ASP B N 1
ATOM 1715 C CA . ASP B 1 98 ? 6.352 -6.852 -7.375 1 88.88 98 ASP B CA 1
ATOM 1716 C C . ASP B 1 98 ? 6.461 -8.141 -6.562 1 88.88 98 ASP B C 1
ATOM 1718 O O . ASP B 1 98 ? 6.977 -8.133 -5.441 1 88.88 98 ASP B O 1
ATOM 1722 N N . ILE B 1 99 ? 6.047 -9.172 -7.176 1 90.06 99 ILE B N 1
ATOM 1723 C CA . ILE B 1 99 ? 6.105 -10.469 -6.508 1 90.06 99 ILE B CA 1
ATOM 1724 C C . ILE B 1 99 ? 7.062 -11.391 -7.254 1 90.06 99 ILE B C 1
ATOM 1726 O O . ILE B 1 99 ? 6.926 -11.594 -8.461 1 90.06 99 ILE B O 1
ATOM 1730 N N . PRO B 1 100 ? 8.016 -11.961 -6.488 1 91.38 100 PRO B N 1
ATOM 1731 C CA . PRO B 1 100 ? 8.938 -12.875 -7.156 1 91.38 100 PRO B CA 1
ATOM 1732 C C . PRO B 1 100 ? 8.227 -14.062 -7.809 1 91.38 100 PRO B C 1
ATOM 1734 O O . PRO B 1 100 ? 7.344 -14.664 -7.199 1 91.38 100 PRO B O 1
ATOM 1737 N N . CYS B 1 101 ? 8.625 -14.344 -9.039 1 94.62 101 CYS B N 1
ATOM 1738 C CA . CYS B 1 101 ? 8.102 -15.5 -9.75 1 94.62 101 CYS B CA 1
ATOM 1739 C C . CYS B 1 101 ? 9.211 -16.203 -10.531 1 94.62 101 CYS B C 1
ATOM 1741 O O . CYS B 1 101 ? 10.289 -15.648 -10.719 1 94.62 101 CYS B O 1
ATOM 1743 N N . SER B 1 102 ? 8.914 -17.422 -10.922 1 96 102 SER B N 1
ATOM 1744 C CA . SER B 1 102 ? 9.93 -18.219 -11.594 1 96 102 SER B CA 1
ATOM 1745 C C . SER B 1 102 ? 10.102 -17.797 -13.047 1 96 102 SER B C 1
ATOM 1747 O O . SER B 1 102 ? 9.18 -17.25 -13.656 1 96 102 SER B O 1
ATOM 1749 N N . LEU B 1 103 ? 11.273 -18.156 -13.617 1 95.25 103 LEU B N 1
ATOM 1750 C CA . LEU B 1 103 ? 11.531 -17.875 -15.031 1 95.25 103 LEU B CA 1
ATOM 1751 C C . LEU B 1 103 ? 10.695 -18.781 -15.93 1 95.25 103 LEU B C 1
ATOM 1753 O O . LEU B 1 103 ? 10.438 -18.438 -17.078 1 95.25 103 LEU B O 1
ATOM 1757 N N . ASP B 1 104 ? 10.234 -19.906 -15.453 1 96.75 104 ASP B N 1
ATOM 1758 C CA . ASP B 1 104 ? 9.383 -20.828 -16.203 1 96.75 104 ASP B CA 1
ATOM 1759 C C . ASP B 1 104 ? 7.922 -20.375 -16.172 1 96.75 104 ASP B C 1
ATOM 1761 O O . ASP B 1 104 ? 7.105 -20.844 -16.969 1 96.75 104 ASP B O 1
ATOM 1765 N N . GLN B 1 105 ? 7.57 -19.531 -15.242 1 97.5 105 GLN B N 1
ATOM 1766 C CA . GLN B 1 105 ? 6.27 -18.875 -15.125 1 97.5 105 GLN B CA 1
ATOM 1767 C C . GLN B 1 105 ? 6.418 -17.359 -14.992 1 97.5 105 GLN B C 1
ATOM 1769 O O . GLN B 1 105 ? 6.148 -16.797 -13.938 1 97.5 105 GLN B O 1
ATOM 1774 N N . PRO B 1 106 ? 6.832 -16.859 -16.141 1 96.94 106 PRO B N 1
ATOM 1775 C CA . PRO B 1 106 ? 7.125 -15.422 -16.109 1 96.94 106 PRO B CA 1
ATOM 1776 C C . PRO B 1 106 ? 5.863 -14.562 -16.047 1 96.94 106 PRO B C 1
ATOM 1778 O O . PRO B 1 106 ? 4.754 -15.094 -15.992 1 96.94 106 PRO B O 1
ATOM 1781 N N . GLN B 1 107 ? 6.051 -13.258 -16.016 1 95.06 107 GLN B N 1
ATOM 1782 C CA . GLN B 1 107 ? 4.988 -12.281 -15.82 1 95.06 107 GLN B CA 1
ATOM 1783 C C . GLN B 1 107 ? 3.809 -12.547 -16.75 1 95.06 107 GLN B C 1
ATOM 1785 O O . GLN B 1 107 ? 2.656 -12.562 -16.312 1 95.06 107 GLN B O 1
ATOM 1790 N N . PRO B 1 108 ? 4.023 -12.828 -18.062 1 96.38 108 PRO B N 1
ATOM 1791 C CA . PRO B 1 108 ? 2.865 -13.062 -18.922 1 96.38 108 PRO B CA 1
ATOM 1792 C C . PRO B 1 108 ? 2.006 -14.234 -18.453 1 96.38 108 PRO B C 1
ATOM 1794 O O . PRO B 1 108 ? 0.785 -14.219 -18.641 1 96.38 108 PRO B O 1
ATOM 1797 N N . HIS B 1 109 ? 2.592 -15.211 -17.891 1 97.88 109 HIS B N 1
ATOM 1798 C CA . HIS B 1 109 ? 1.849 -16.344 -17.359 1 97.88 109 HIS B CA 1
ATOM 1799 C C . HIS B 1 109 ? 0.808 -15.891 -16.344 1 97.88 109 HIS B C 1
ATOM 1801 O O . HIS B 1 109 ? -0.361 -16.281 -16.422 1 97.88 109 HIS B O 1
ATOM 1807 N N . TRP B 1 110 ? 1.161 -15.055 -15.461 1 97.69 110 TRP B N 1
ATOM 1808 C CA . TRP B 1 110 ? 0.3 -14.633 -14.359 1 97.69 110 TRP B CA 1
ATOM 1809 C C . TRP B 1 110 ? -0.715 -13.594 -14.836 1 97.69 110 TRP B C 1
ATOM 1811 O O . TRP B 1 110 ? -1.842 -13.547 -14.336 1 97.69 110 TRP B O 1
ATOM 1821 N N . VAL B 1 111 ? -0.309 -12.797 -15.789 1 97 111 VAL B N 1
ATOM 1822 C CA . VAL B 1 111 ? -1.253 -11.867 -16.406 1 97 111 VAL B CA 1
ATOM 1823 C C . VAL B 1 111 ? -2.389 -12.648 -17.062 1 97 111 VAL B C 1
ATOM 1825 O O . VAL B 1 111 ? -3.562 -12.312 -16.891 1 97 111 VAL B O 1
ATOM 1828 N N . LYS B 1 112 ? -1.995 -13.633 -17.766 1 97.62 112 LYS B N 1
ATOM 1829 C CA . LYS B 1 112 ? -2.986 -14.453 -18.469 1 97.62 112 LYS B CA 1
ATOM 1830 C C . LYS B 1 112 ? -3.902 -15.164 -17.469 1 97.62 112 LYS B C 1
ATOM 1832 O O . LYS B 1 112 ? -5.09 -15.352 -17.734 1 97.62 112 LYS B O 1
ATOM 1837 N N . ARG B 1 113 ? -3.408 -15.523 -16.328 1 96.88 113 ARG B N 1
ATOM 1838 C CA . ARG B 1 113 ? -4.18 -16.188 -15.281 1 96.88 113 ARG B CA 1
ATOM 1839 C C . ARG B 1 113 ? -5.059 -15.195 -14.531 1 96.88 113 ARG B C 1
ATOM 1841 O O . ARG B 1 113 ? -5.938 -15.586 -13.766 1 96.88 113 ARG B O 1
ATOM 1848 N N . GLY B 1 114 ? -4.84 -13.906 -14.797 1 97 114 GLY B N 1
ATOM 1849 C CA . GLY B 1 114 ? -5.617 -12.891 -14.109 1 97 114 GLY B CA 1
ATOM 1850 C C . GLY B 1 114 ? -5.289 -12.773 -12.633 1 97 114 GLY B C 1
ATOM 1851 O O . GLY B 1 114 ? -6.168 -12.484 -11.82 1 97 114 GLY B O 1
ATOM 1852 N N . VAL B 1 115 ? -4.062 -13.016 -12.227 1 97.94 115 VAL B N 1
ATOM 1853 C CA . VAL B 1 115 ? -3.648 -12.977 -10.828 1 97.94 115 VAL B CA 1
ATOM 1854 C C . VAL B 1 115 ? -3.691 -11.539 -10.312 1 97.94 115 VAL B C 1
ATOM 1856 O O . VAL B 1 115 ? -3.203 -10.625 -10.984 1 97.94 115 VAL B O 1
ATOM 1859 N N . ALA B 1 116 ? -4.254 -11.367 -9.117 1 97.56 116 ALA B N 1
ATOM 1860 C CA . ALA B 1 116 ? -4.348 -10.055 -8.492 1 97.56 116 ALA B CA 1
ATOM 1861 C C . ALA B 1 116 ? -4.391 -10.164 -6.973 1 97.56 116 ALA B C 1
ATOM 1863 O O . ALA B 1 116 ? -4.789 -11.203 -6.43 1 97.56 116 ALA B O 1
ATOM 1864 N N . GLY B 1 117 ? -3.885 -9.117 -6.34 1 96.06 117 GLY B N 1
ATOM 1865 C CA . GLY B 1 117 ? -4.035 -9.016 -4.898 1 96.06 117 GLY B CA 1
ATOM 1866 C C . GLY B 1 117 ? -5.293 -8.273 -4.484 1 96.06 117 GLY B C 1
ATOM 1867 O O . GLY B 1 117 ? -5.84 -7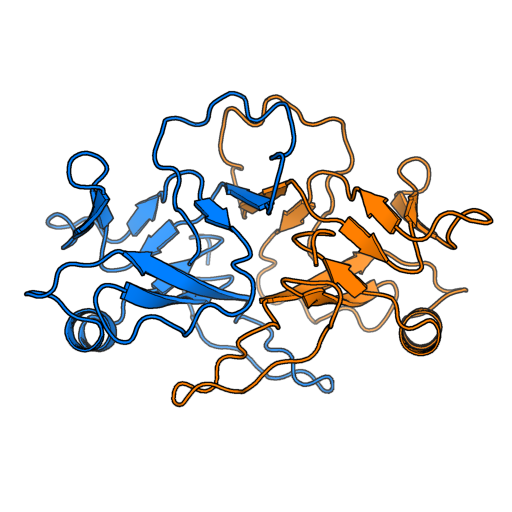.488 -5.262 1 96.06 117 GLY B O 1
ATOM 1868 N N . LEU B 1 118 ? -5.691 -8.578 -3.254 1 94.94 118 LEU B N 1
ATOM 1869 C CA . LEU B 1 118 ? -6.938 -8.023 -2.736 1 94.94 118 LEU B CA 1
ATOM 1870 C C . LEU B 1 118 ? -6.785 -7.621 -1.272 1 94.94 118 LEU B C 1
ATOM 1872 O O . LEU B 1 118 ? -6.176 -8.344 -0.485 1 94.94 118 LEU B O 1
ATOM 1876 N N . LEU B 1 119 ? -7.41 -6.484 -0.922 1 92.31 119 LEU B N 1
ATOM 1877 C CA . LEU B 1 119 ? -7.453 -6.09 0.481 1 92.31 119 LEU B CA 1
ATOM 1878 C C . LEU B 1 119 ? -8.539 -6.852 1.229 1 92.31 119 LEU B C 1
ATOM 1880 O O . LEU B 1 119 ? -8.422 -7.086 2.434 1 92.31 119 LEU B O 1
ATOM 1884 N N . SER B 1 120 ? -9.609 -7.148 0.506 1 91.31 120 SER B N 1
ATOM 1885 C CA . SER B 1 120 ? -10.758 -7.785 1.141 1 91.31 120 SER B CA 1
ATOM 1886 C C . SER B 1 120 ? -11.445 -8.758 0.188 1 91.31 120 SER B C 1
ATOM 1888 O O . SER B 1 120 ? -11.477 -8.531 -1.023 1 91.31 120 SER B O 1
ATOM 1890 N N . LEU B 1 121 ? -11.992 -9.773 0.821 1 89.69 121 LEU B N 1
ATOM 1891 C CA . LEU B 1 121 ? -12.734 -10.766 0.043 1 89.69 121 LEU B CA 1
ATOM 1892 C C . LEU B 1 121 ? -14.234 -10.5 0.12 1 89.69 121 LEU B C 1
ATOM 1894 O O . LEU B 1 121 ? -15.023 -11.18 -0.54 1 89.69 121 LEU B O 1
ATOM 1898 N N . ASN B 1 122 ? -14.523 -9.555 1.049 1 77.12 122 ASN B N 1
ATOM 1899 C CA . ASN B 1 122 ? -15.953 -9.312 1.249 1 77.12 122 ASN B CA 1
ATOM 1900 C C . ASN B 1 122 ? -16.531 -8.445 0.137 1 77.12 122 ASN B C 1
ATOM 1902 O O . ASN B 1 122 ? -15.859 -7.551 -0.376 1 77.12 122 ASN B O 1
ATOM 1906 N N . PHE B 1 123 ? -17.531 -8.992 -0.59 1 59.19 123 PHE B N 1
ATOM 1907 C CA . PHE B 1 123 ? -18.359 -8.234 -1.534 1 59.19 123 PHE B CA 1
ATOM 1908 C C . PHE B 1 123 ? -19.5 -7.531 -0.817 1 59.19 123 PHE B C 1
ATOM 1910 O O . PHE B 1 123 ? -19.953 -7.984 0.237 1 59.19 123 PHE B O 1
#

Secondary structure (DSSP, 8-state):
-EEE--S----B-S--SSSEEEE--EEESEEEETTTTEEEEPPTT--EEE---EEE---TT----SSSEEEEEEESSTT----B-TTS-BSSEEEEEEEEB-TTS-HHHHHHHT-EEES----/-EEE--S----BTS--SSSEEEE--EEESEEEETTTTEEEEPPTT--EEE---EEE---TT-PPPSSSEEEEEEESSTT----B-TTS-BSSEEEEEEEEB-TTS-HHHHHHHT-EEES----

Nearest PDB structures (foldseek):
  8glv-assembly1_Mm  TM=8.742E-01  e=3.028E-09  Chlamydomonas reinhardtii
  8j07-assembly1_k9  TM=8.483E-01  e=1.136E-06  Homo sapiens
  7kek-assembly1_B  TM=8.441E-01  e=1.776E-06  Tetrahymena thermophila
  8glv-assembly1_Co  TM=8.523E-01  e=3.107E-06  Chlamydomonas reinhardtii
  8glv-assembly1_Lm  TM=8.143E-01  e=1.646E-04  Chlamydomonas reinhardtii

Sequence (246 aa):
MHTFEGDACPSVSTPPEDGAYIYGLFIEGARWDADVQLLQESEAKVLFTQLPVVHMLPEQHRKPPSEGVYACPIYKTLARFGTLSTTGHSTNFVMVLDIPCSLDQPQPHWVKRGVAGLLSLNFMHTFEGDACPSVSTPPEDGAYIYGLFIEGARWDADVQLLQESEAKVLFTQLPVVHMLPEQHRKPPSEGVYACPIYKTLARFGTLSTTGHSTNFVMVLDIPCSLDQPQPHWVKRGVAGLLSLNF

pLDDT: mean 83.27, std 18.48, range [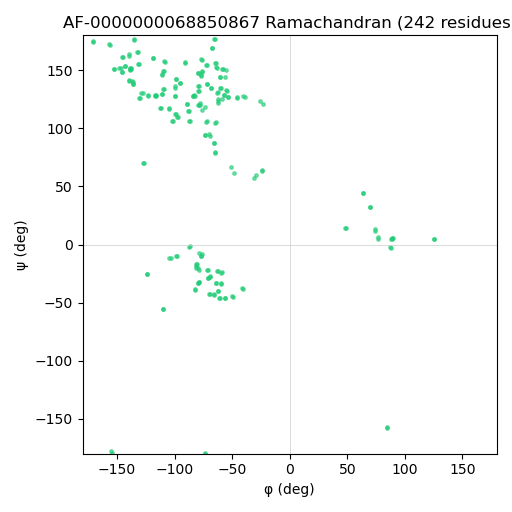22.91, 98.12]

InterPro domains:
  IPR026983 Dynein heavy chain [PTHR46961] (13-121)
  IPR041228 Dynein heavy chain, C-terminal domain [PF18199] (12-118)
  IPR043160 Dynein heavy chain, C-terminal domain, barrel region [G3DSA:3.10.490.20] (2-121)

Foldseek 3Di:
DWAQPQDDPPVPVDADPAAGKDAQKKKAQWDQDPVVQAIGGDDPPDGIDGGHIIGGGDDDPDDPDPKQWAFAWEWAEPVQDFDQDPVRDTPTTDGTDIGGHDRVCIRVNCVVSVMHMYNDHDD/DFAQPQDDPPVCVDADPAAGKDAQKKKAQWDQDPVVQAIGGDDPPDGMDGGHIIGGGDDDPDDPDPKQWAFAWEWAEPVQDFDQDPVRDTPTTDGTDIGGHDRVCIHVNCVVSVMHMYNDHDD

Organism: Emiliania huxleyi (strain CCMP1516) (NCBI:txid280463)